Protein 4QUS (pdb70)

B-factor: mean 22.64, std 13.91, range [8.94, 131.34]

Structure (mmCIF, N/CA/C/O backbone):
data_4QUS
#
_entry.id   4QUS
#
_cell.length_a   90.817
_cell.length_b   90.817
_cell.length_c   84.167
_cell.angle_alpha   90.00
_cell.angle_beta   90.00
_cell.angle_gamma   90.00
#
_symmetry.space_group_name_H-M   'I 4'
#
loop_
_entity.id
_entity.type
_entity.pdbx_description
1 polymer 'Acetyltransferase YpeA'
2 non-polymer 'PHOSPHATE ION'
3 non-polymer 1,2-ETHANEDIOL
4 water water
#
loop_
_atom_site.group_PDB
_atom_site.id
_atom_site.type_symbol
_atom_site.label_atom_id
_atom_site.label_alt_id
_atom_site.label_comp_id
_atom_site.label_asym_id
_atom_site.label_entity_id
_atom_site.label_seq_id
_atom_site.pdbx_PDB_ins_code
_atom_site.Cartn_x
_atom_site.Cartn_y
_atom_site.Cartn_z
_atom_site.occupancy
_atom_site.B_iso_or_equiv
_atom_site.auth_seq_id
_atom_site.auth_comp_id
_atom_site.auth_asym_id
_atom_site.auth_atom_id
_atom_site.pdbx_PDB_model_num
ATOM 1 N N . MET A 1 1 ? 105.811 76.617 -52.552 1.00 26.47 1 MET A N 1
ATOM 2 C CA . MET A 1 1 ? 105.132 75.983 -51.405 1.00 23.20 1 MET A CA 1
ATOM 3 C C . MET A 1 1 ? 105.298 76.921 -50.210 1.00 22.25 1 MET A C 1
ATOM 4 O O . MET A 1 1 ? 106.421 77.252 -49.857 1.00 26.84 1 MET A O 1
ATOM 9 N N . GLU A 1 2 ? 104.166 77.351 -49.608 1.00 21.53 2 GLU A N 1
ATOM 10 C CA . GLU A 1 2 ? 104.118 78.308 -48.489 1.00 22.59 2 GLU A CA 1
ATOM 11 C C . GLU A 1 2 ? 103.290 77.751 -47.346 1.00 19.20 2 GLU A C 1
ATOM 12 O O . GLU A 1 2 ? 102.222 77.168 -47.574 1.00 20.75 2 GLU A O 1
ATOM 18 N N . ILE A 1 3 ? 103.794 77.942 -46.132 1.00 16.48 3 ILE A N 1
ATOM 19 C CA . ILE A 1 3 ? 103.094 77.589 -44.911 1.00 15.36 3 ILE A CA 1
ATOM 20 C C . ILE A 1 3 ? 102.401 78.854 -44.372 1.00 15.37 3 ILE A C 1
ATOM 21 O O . ILE A 1 3 ? 103.049 79.896 -44.236 1.00 18.79 3 ILE A O 1
ATOM 26 N N . ARG A 1 4 ? 101.119 78.749 -44.023 1.00 14.58 4 ARG A N 1
ATOM 27 C CA . ARG A 1 4 ? 100.371 79.879 -43.487 1.00 14.58 4 ARG A CA 1
ATOM 28 C C . ARG A 1 4 ? 99.339 79.345 -42.485 1.00 13.60 4 ARG A C 1
ATOM 29 O O . ARG A 1 4 ? 99.115 78.145 -42.357 1.00 14.20 4 ARG A O 1
ATOM 37 N N . VAL A 1 5 ? 98.691 80.253 -41.772 1.00 13.27 5 VAL A N 1
ATOM 38 C CA . VAL A 1 5 ? 97.629 79.881 -40.844 1.00 13.33 5 VAL A CA 1
ATOM 39 C C . VAL A 1 5 ? 96.339 79.544 -41.599 1.00 14.20 5 VAL A C 1
ATOM 40 O O . VAL A 1 5 ? 95.996 80.195 -42.599 1.00 14.16 5 VAL A O 1
ATOM 44 N N . PHE A 1 6 ? 95.631 78.536 -41.095 1.00 12.31 6 PHE A N 1
ATOM 45 C CA . PHE A 1 6 ? 94.297 78.183 -41.554 1.00 12.25 6 PHE A CA 1
ATOM 46 C C . PHE A 1 6 ? 93.374 79.405 -41.518 1.00 13.51 6 PHE A C 1
ATOM 47 O O . PHE A 1 6 ? 93.388 80.159 -40.550 1.00 14.56 6 PHE A O 1
ATOM 55 N N . ARG A 1 7 ? 92.533 79.503 -42.541 1.00 14.19 7 ARG A N 1
ATOM 56 C CA . ARG A 1 7 ? 91.472 80.522 -42.590 1.00 16.33 7 ARG A CA 1
ATOM 57 C C . ARG A 1 7 ? 90.135 79.813 -42.719 1.00 16.22 7 ARG A C 1
ATOM 58 O O . ARG A 1 7 ? 90.059 78.714 -43.281 1.00 15.83 7 ARG A O 1
ATOM 66 N N A GLN A 1 8 ? 89.072 80.473 -42.285 0.50 18.22 8 GLN A N 1
ATOM 67 N N B GLN A 1 8 ? 89.073 80.479 -42.267 0.50 18.88 8 GLN A N 1
ATOM 68 C CA A GLN A 1 8 ? 87.753 79.867 -42.340 0.50 19.93 8 GLN A CA 1
ATOM 69 C CA B GLN A 1 8 ? 87.747 79.869 -42.277 0.50 21.00 8 GLN A CA 1
ATOM 70 C C A GLN A 1 8 ? 87.374 79.377 -43.707 0.50 18.52 8 GLN A C 1
ATOM 71 C C B GLN A 1 8 ? 87.336 79.415 -43.681 0.50 19.17 8 GLN A C 1
ATOM 72 O O A GLN A 1 8 ? 86.692 78.358 -43.856 0.50 18.92 8 GLN A O 1
ATOM 73 O O B GLN A 1 8 ? 86.612 78.426 -43.823 0.50 20.12 8 GLN A O 1
ATOM 84 N N . GLU A 1 9 ? 87.800 80.116 -44.717 1.00 19.79 9 GLU A N 1
ATOM 85 C CA . GLU A 1 9 ? 87.492 79.767 -46.093 1.00 22.58 9 GLU A CA 1
ATOM 86 C C . GLU A 1 9 ? 88.088 78.411 -46.543 1.00 19.37 9 GLU A C 1
ATOM 87 O O . GLU A 1 9 ? 87.681 77.867 -47.573 1.00 24.41 9 GLU A O 1
ATOM 93 N N . ASP A 1 10 ? 89.091 77.921 -45.810 1.00 17.50 10 ASP A N 1
ATOM 94 C CA . ASP A 1 10 ? 89.739 76.647 -46.115 1.00 16.55 10 ASP A CA 1
ATOM 95 C C . ASP A 1 10 ? 88.968 75.441 -45.577 1.00 16.24 10 ASP A C 1
ATOM 96 O O . ASP A 1 10 ? 89.371 74.327 -45.857 1.00 17.34 10 ASP A O 1
ATOM 101 N N . PHE A 1 11 ? 87.887 75.656 -44.819 1.00 16.45 11 PHE A N 1
ATOM 102 C CA . PHE A 1 11 ? 87.163 74.591 -44.106 1.00 15.08 11 PHE A CA 1
ATOM 103 C C . PHE A 1 11 ? 86.898 73.320 -44.910 1.00 14.22 11 PHE A C 1
ATOM 104 O O . PHE A 1 11 ? 87.392 72.236 -44.554 1.00 15.93 11 PHE A O 1
ATOM 112 N N . GLU A 1 12 ? 86.155 73.450 -45.999 1.00 16.56 12 GLU A N 1
ATOM 113 C CA . GLU A 1 12 ? 85.778 72.257 -46.750 1.00 17.58 12 GLU A CA 1
ATOM 114 C C . GLU A 1 12 ? 86.986 71.599 -47.451 1.00 17.49 12 GLU A C 1
ATOM 115 O O . GLU A 1 12 ? 87.100 70.368 -47.515 1.00 18.44 12 GLU A O 1
ATOM 121 N N . GLU A 1 13 ? 87.873 72.428 -47.976 1.00 18.18 13 GLU A N 1
ATOM 122 C CA . GLU A 1 13 ? 89.081 71.917 -48.648 1.00 17.94 13 GLU A CA 1
ATOM 123 C C . GLU A 1 13 ? 89.967 71.103 -47.683 1.00 16.67 13 GLU A C 1
ATOM 124 O O . GLU A 1 13 ? 90.521 70.052 -48.037 1.00 17.99 13 GLU A O 1
ATOM 130 N N . VAL A 1 14 ? 90.083 71.580 -46.455 1.00 15.32 14 VAL A N 1
ATOM 131 C CA . VAL A 1 14 ? 90.846 70.863 -45.456 1.00 14.33 14 VAL A CA 1
ATOM 132 C C . VAL A 1 14 ? 90.193 69.521 -45.127 1.00 14.41 14 VAL A C 1
ATOM 133 O O . VAL A 1 14 ? 90.875 68.500 -45.008 1.00 14.40 14 VAL A O 1
ATOM 137 N N . ILE A 1 15 ? 88.873 69.517 -44.923 1.00 14.75 15 ILE A N 1
ATOM 138 C CA . ILE A 1 15 ? 88.202 68.264 -44.610 1.00 15.34 15 ILE A CA 1
ATOM 139 C C . ILE A 1 15 ? 88.389 67.252 -45.751 1.00 15.55 15 ILE A C 1
ATOM 140 O O . ILE A 1 15 ? 88.657 66.059 -45.515 1.00 16.81 15 ILE A O 1
ATOM 145 N N . THR A 1 16 ? 88.261 67.711 -46.982 1.00 16.81 16 THR A N 1
ATOM 146 C CA . THR A 1 16 ? 88.487 66.834 -48.143 1.00 18.44 16 THR A CA 1
ATOM 147 C C . THR A 1 16 ? 89.921 66.272 -48.152 1.00 17.39 16 THR A C 1
ATOM 148 O O . THR A 1 16 ? 90.151 65.113 -48.435 1.00 18.77 16 THR A O 1
ATOM 152 N N . LEU A 1 17 ? 90.892 67.121 -47.843 1.00 16.61 17 LEU A N 1
ATOM 153 C CA . LEU A 1 17 ? 92.278 66.682 -47.767 1.00 15.88 17 LEU A CA 1
ATOM 154 C C . LEU A 1 17 ? 92.440 65.624 -46.675 1.00 15.60 17 LEU A C 1
ATOM 155 O O . LEU A 1 17 ? 93.097 64.587 -46.888 1.00 16.83 17 LEU A O 1
ATOM 160 N N . TRP A 1 18 ? 91.843 65.859 -45.504 1.00 15.18 18 TRP A N 1
ATOM 161 C CA . TRP A 1 18 ? 91.919 64.878 -44.448 1.00 15.48 18 TRP A CA 1
ATOM 162 C C . TRP A 1 18 ? 91.363 63.510 -44.863 1.00 15.67 18 TRP A C 1
ATOM 163 O O . TRP A 1 18 ? 91.928 62.464 -44.503 1.00 17.26 18 TRP A O 1
ATOM 174 N N A GLU A 1 19 ? 90.272 63.526 -45.625 0.50 17.08 19 GLU A N 1
ATOM 175 N N B GLU A 1 19 ? 90.250 63.512 -45.578 0.50 16.79 19 GLU A N 1
ATOM 176 C CA A GLU A 1 19 ? 89.673 62.303 -46.171 0.50 18.89 19 GLU A CA 1
ATOM 177 C CA B GLU A 1 19 ? 89.689 62.260 -46.049 0.50 17.71 19 GLU A CA 1
ATOM 178 C C A GLU A 1 19 ? 90.647 61.602 -47.122 0.50 20.12 19 GLU A C 1
ATOM 179 C C B GLU A 1 19 ? 90.716 61.581 -46.972 0.50 18.69 19 GLU A C 1
ATOM 180 O O A GLU A 1 19 ? 90.771 60.372 -47.131 0.50 23.35 19 GLU A O 1
ATOM 181 O O B GLU A 1 19 ? 91.059 60.406 -46.773 0.50 19.98 19 GLU A O 1
ATOM 192 N N A ARG A 1 20 ? 91.321 62.399 -47.940 0.50 19.65 20 ARG A N 1
ATOM 193 N N B ARG A 1 20 ? 91.240 62.322 -47.951 0.50 19.05 20 ARG A N 1
ATOM 194 C CA A ARG A 1 20 ? 92.268 61.875 -48.916 0.50 19.07 20 ARG A CA 1
ATOM 195 C CA B ARG A 1 20 ? 92.241 61.751 -48.868 0.50 19.92 20 ARG A CA 1
ATOM 196 C C A ARG A 1 20 ? 93.544 61.306 -48.253 0.50 18.74 20 ARG A C 1
ATOM 197 C C B ARG A 1 20 ? 93.433 61.140 -48.132 0.50 18.85 20 ARG A C 1
ATOM 198 O O A ARG A 1 20 ? 94.253 60.479 -48.850 0.50 21.51 20 ARG A O 1
ATOM 199 O O B ARG A 1 20 ? 93.954 60.091 -48.539 0.50 22.29 20 ARG A O 1
ATOM 214 N N . CYS A 1 21 ? 93.857 61.789 -47.050 1.00 18.30 21 CYS A N 1
ATOM 215 C CA . CYS A 1 21 ? 95.012 61.342 -46.264 1.00 18.11 21 CYS A CA 1
ATOM 216 C C . CYS A 1 21 ? 94.692 60.267 -45.222 1.00 18.67 21 CYS A C 1
ATOM 217 O O . CYS A 1 21 ? 95.550 59.860 -44.442 1.00 21.40 21 CYS A O 1
ATOM 220 N N A ASP A 1 22 ? 93.444 59.813 -45.210 0.50 18.74 22 ASP A N 1
ATOM 221 N N B ASP A 1 22 ? 93.434 59.832 -45.224 0.50 18.87 22 ASP A N 1
ATOM 222 C CA A ASP A 1 22 ? 92.989 58.777 -44.281 0.50 19.54 22 ASP A CA 1
ATOM 223 C CA B ASP A 1 22 ? 92.928 58.807 -44.309 0.50 20.33 22 ASP A CA 1
ATOM 224 C C A ASP A 1 22 ? 93.150 59.193 -42.829 0.50 18.45 22 ASP A C 1
ATOM 225 C C B ASP A 1 22 ? 93.107 59.187 -42.845 0.50 18.87 22 ASP A C 1
ATOM 226 O O A ASP A 1 22 ? 93.455 58.364 -41.974 0.50 22.39 22 ASP A O 1
ATOM 227 O O B ASP A 1 22 ? 93.367 58.331 -42.004 0.50 21.40 22 ASP A O 1
ATOM 236 N N . LEU A 1 23 ? 92.908 60.475 -42.540 1.00 17.90 23 LEU A N 1
ATOM 237 C CA . LEU A 1 23 ? 93.072 60.969 -41.169 1.00 18.85 23 LEU A CA 1
ATOM 238 C C . LEU A 1 23 ? 91.796 60.936 -40.353 1.00 18.49 23 LEU A C 1
ATOM 239 O O . LEU A 1 23 ? 91.842 60.969 -39.128 1.00 21.99 23 LEU A O 1
ATOM 244 N N . LEU A 1 24 ? 90.656 60.860 -41.030 1.00 17.36 24 LEU A N 1
ATOM 245 C CA . LEU A 1 24 ? 89.382 60.915 -40.326 1.00 17.29 24 LEU A CA 1
ATOM 246 C C . LEU A 1 24 ? 89.113 59.633 -39.574 1.00 18.99 24 LEU A C 1
ATOM 247 O O . LEU A 1 24 ? 89.444 58.530 -40.056 1.00 21.12 24 LEU A O 1
ATOM 252 N N . ARG A 1 25 ? 88.531 59.771 -38.390 1.00 18.39 25 ARG A N 1
ATOM 253 C CA . ARG A 1 25 ? 88.124 58.630 -37.593 1.00 19.40 25 ARG A CA 1
ATOM 254 C C . ARG A 1 25 ? 86.683 58.854 -37.185 1.00 18.28 25 ARG A C 1
ATOM 255 O O . ARG A 1 25 ? 86.287 59.994 -36.944 1.00 18.72 25 ARG A O 1
ATOM 263 N N . PRO A 1 26 ? 85.904 57.778 -37.012 1.00 20.53 26 PRO A N 1
ATOM 264 C CA . PRO A 1 26 ? 84.471 57.942 -36.740 1.00 21.62 26 PRO A CA 1
ATOM 265 C C . PRO A 1 26 ? 84.124 58.682 -35.471 1.00 19.13 26 PRO A C 1
ATOM 266 O O . PRO A 1 26 ? 83.042 59.274 -35.393 1.00 22.68 26 PRO A O 1
ATOM 270 N N . TRP A 1 27 ? 85.040 58.647 -34.504 1.00 18.60 27 TRP A N 1
ATOM 271 C CA . TRP A 1 27 ? 84.832 59.273 -33.199 1.00 18.26 27 TRP A CA 1
ATOM 272 C C . TRP A 1 27 ? 85.225 60.747 -33.133 1.00 16.28 27 TRP A C 1
ATOM 273 O O . TRP A 1 27 ? 84.979 61.396 -32.125 1.00 17.61 27 TRP A O 1
ATOM 284 N N . ASN A 1 28 ? 85.824 61.269 -34.194 1.00 14.13 28 ASN A N 1
ATOM 285 C CA . ASN A 1 28 ? 86.158 62.691 -34.268 1.00 13.59 28 ASN A CA 1
ATOM 286 C C . ASN A 1 28 ? 85.424 63.319 -35.454 1.00 13.54 28 ASN A C 1
ATOM 287 O O . ASN A 1 28 ? 85.742 63.017 -36.622 1.00 15.60 28 ASN A O 1
ATOM 292 N N . ASP A 1 29 ? 84.472 64.217 -35.190 1.00 13.17 29 ASP A N 1
ATOM 293 C CA . ASP A 1 29 ? 83.804 64.892 -36.276 1.00 13.48 29 ASP A CA 1
ATOM 294 C C . ASP A 1 29 ? 84.750 66.023 -36.737 1.00 12.53 29 ASP A C 1
ATOM 295 O O . ASP A 1 29 ? 85.031 66.930 -35.962 1.00 12.56 29 ASP A O 1
ATOM 300 N N . PRO A 1 30 ? 85.256 65.951 -37.978 1.00 12.80 30 PRO A N 1
ATOM 301 C CA . PRO A 1 30 ? 86.243 66.954 -38.389 1.00 12.96 30 PRO A CA 1
ATOM 302 C C . PRO A 1 30 ? 85.692 68.373 -38.429 1.00 12.57 30 PRO A C 1
ATOM 303 O O . PRO A 1 30 ? 86.436 69.322 -38.226 1.00 12.72 30 PRO A O 1
ATOM 307 N N . GLU A 1 31 ? 84.415 68.511 -38.767 1.00 12.50 31 GLU A N 1
ATOM 308 C CA . GLU A 1 31 ? 83.787 69.835 -38.710 1.00 12.68 31 GLU A CA 1
ATOM 309 C C . GLU A 1 31 ? 83.847 70.376 -37.299 1.00 11.87 31 GLU A C 1
ATOM 310 O O . GLU A 1 31 ? 84.196 71.538 -37.066 1.00 12.26 31 GLU A O 1
ATOM 316 N N A MET A 1 32 ? 83.521 69.526 -36.341 0.50 11.44 32 MET A N 1
ATOM 317 N N B MET A 1 32 ? 83.506 69.537 -36.322 0.50 11.31 32 MET A N 1
ATOM 318 C CA A MET A 1 32 ? 83.543 69.919 -34.966 0.50 11.03 32 MET A CA 1
ATOM 319 C CA B MET A 1 32 ? 83.582 69.922 -34.921 0.50 10.86 32 MET A CA 1
ATOM 320 C C A MET A 1 32 ? 84.979 70.224 -34.510 0.50 10.72 32 MET A C 1
ATOM 321 C C B MET A 1 32 ? 85.008 70.253 -34.522 0.50 10.60 32 MET A C 1
ATOM 322 O O A MET A 1 32 ? 85.208 71.179 -33.762 0.50 11.23 32 MET A O 1
ATOM 323 O O B MET A 1 32 ? 85.264 71.233 -33.816 0.50 11.60 32 MET A O 1
ATOM 332 N N . ASP A 1 33 ? 85.960 69.415 -34.937 1.00 10.96 33 ASP A N 1
ATOM 333 C CA . ASP A 1 33 ? 87.347 69.672 -34.564 1.00 10.52 33 ASP A CA 1
ATOM 334 C C . ASP A 1 33 ? 87.849 71.006 -35.111 1.00 10.70 33 ASP A C 1
ATOM 335 O O . ASP A 1 33 ? 88.569 71.731 -34.400 1.00 10.52 33 ASP A O 1
ATOM 340 N N . ILE A 1 34 ? 87.487 71.373 -36.330 1.00 10.41 34 ILE A N 1
ATOM 341 C CA . ILE A 1 34 ? 87.903 72.658 -36.858 1.00 10.41 34 ILE A CA 1
ATOM 342 C C . ILE A 1 34 ? 87.190 73.787 -36.086 1.00 10.17 34 ILE A C 1
ATOM 343 O O . ILE A 1 34 ? 87.813 74.798 -35.731 1.00 10.59 34 ILE A O 1
ATOM 348 N N . GLU A 1 35 ? 85.889 73.650 -35.809 1.00 9.81 35 GLU A N 1
ATOM 349 C CA . GLU A 1 35 ? 85.170 74.682 -35.048 1.00 9.47 35 GLU A CA 1
ATOM 350 C C . GLU A 1 35 ? 85.754 74.875 -33.672 1.00 10.22 35 GLU A C 1
ATOM 351 O O . GLU A 1 35 ? 85.896 76.006 -33.176 1.00 10.30 35 GLU A O 1
ATOM 357 N N . ARG A 1 36 ? 86.137 73.788 -33.008 1.00 9.95 36 ARG A N 1
ATOM 358 C CA . ARG A 1 36 ? 86.761 73.904 -31.690 1.00 9.91 36 ARG A CA 1
ATOM 359 C C . ARG A 1 36 ? 88.056 74.723 -31.787 1.00 9.67 36 ARG A C 1
ATOM 360 O O . ARG A 1 36 ? 88.338 75.587 -30.953 1.00 10.44 36 ARG A O 1
ATOM 368 N N . LYS A 1 37 ? 88.862 74.396 -32.789 1.00 10.14 37 LYS A N 1
ATOM 369 C CA . LYS A 1 37 ? 90.129 75.051 -32.970 1.00 10.88 37 LYS A CA 1
ATOM 370 C C . LYS A 1 37 ? 89.945 76.546 -33.258 1.00 10.70 37 LYS A C 1
ATOM 371 O O . LYS A 1 37 ? 90.639 77.381 -32.697 1.00 11.98 37 LYS A O 1
ATOM 377 N N . MET A 1 38 ? 89.011 76.862 -34.150 1.00 11.54 38 MET A N 1
ATOM 378 C CA . MET A 1 38 ? 88.697 78.249 -34.482 1.00 12.37 38 MET A CA 1
ATOM 379 C C . MET A 1 38 ? 88.288 79.044 -33.271 1.00 12.39 38 MET A C 1
ATOM 380 O O . MET A 1 38 ? 88.699 80.185 -33.069 1.00 14.52 38 MET A O 1
ATOM 385 N N . ASN A 1 39 ? 87.474 78.448 -32.415 1.00 11.54 39 ASN A N 1
ATOM 386 C CA . ASN A 1 39 ? 86.994 79.130 -31.246 1.00 11.12 39 ASN A CA 1
ATOM 387 C C . ASN A 1 39 ? 88.076 79.315 -30.200 1.00 10.43 39 ASN A C 1
ATOM 388 O O . ASN A 1 39 ? 88.037 80.258 -29.433 1.00 14.18 39 ASN A O 1
ATOM 393 N N . HIS A 1 40 ? 88.980 78.359 -30.096 1.00 10.20 40 HIS A N 1
ATOM 394 C CA . HIS A 1 40 ? 90.018 78.378 -29.075 1.00 10.54 40 HIS A CA 1
ATOM 395 C C . HIS A 1 40 ? 91.166 79.304 -29.430 1.00 10.47 40 HIS A C 1
ATOM 396 O O . HIS A 1 40 ? 91.557 80.150 -28.606 1.00 12.00 40 HIS A O 1
ATOM 403 N N . ASP A 1 41 ? 91.765 79.107 -30.601 1.00 10.63 41 ASP A N 1
ATOM 404 C CA . ASP A 1 41 ? 92.927 79.884 -31.070 1.00 10.74 41 ASP A CA 1
ATOM 405 C C . ASP A 1 41 ? 93.356 79.231 -32.374 1.00 10.39 41 ASP A C 1
ATOM 406 O O . ASP A 1 41 ? 93.900 78.115 -32.378 1.00 11.78 41 ASP A O 1
ATOM 411 N N . VAL A 1 42 ? 93.148 79.888 -33.510 1.00 11.15 42 VAL A N 1
ATOM 412 C CA . VAL A 1 42 ? 93.482 79.287 -34.793 1.00 11.29 42 VAL A CA 1
ATOM 413 C C . VAL A 1 42 ? 94.966 79.385 -35.148 1.00 11.07 42 VAL A C 1
ATOM 414 O O . VAL A 1 42 ? 95.403 78.778 -36.088 1.00 11.63 42 VAL A O 1
ATOM 418 N N . SER A 1 43 ? 95.747 80.129 -34.367 1.00 10.35 43 SER A N 1
ATOM 419 C CA . SER A 1 43 ? 97.071 80.572 -34.811 1.00 10.79 43 SER A CA 1
ATOM 420 C C . SER A 1 43 ? 98.142 79.519 -35.011 1.00 10.49 43 SER A C 1
ATOM 421 O O . SER A 1 43 ? 99.108 79.766 -35.725 1.00 11.62 43 SER A O 1
ATOM 424 N N . LEU A 1 44 ? 97.978 78.340 -34.394 1.00 10.15 44 LEU A N 1
ATOM 425 C CA . LEU A 1 44 ? 98.914 77.238 -34.553 1.00 9.99 44 LEU A CA 1
ATOM 426 C C . LEU A 1 44 ? 98.357 76.159 -35.505 1.00 9.73 44 LEU A C 1
ATOM 427 O O . LEU A 1 44 ? 99.005 75.114 -35.688 1.00 10.51 44 LEU A O 1
ATOM 432 N N . PHE A 1 45 ? 97.189 76.406 -36.125 1.00 10.18 45 PHE A N 1
ATOM 433 C CA . PHE A 1 45 ? 96.616 75.515 -37.121 1.00 9.99 45 PHE A CA 1
ATOM 434 C C . PHE A 1 45 ? 97.157 75.962 -38.470 1.00 10.20 45 PHE A C 1
ATOM 435 O O . PHE A 1 45 ? 96.745 77.010 -38.972 1.00 11.33 45 PHE A O 1
ATOM 443 N N . LEU A 1 46 ? 98.098 75.181 -39.009 1.00 10.68 46 LEU A N 1
ATOM 444 C CA . LEU A 1 46 ? 98.835 75.570 -40.197 1.00 10.86 46 LEU A CA 1
ATOM 445 C C . LEU A 1 46 ? 98.451 74.752 -41.416 1.00 11.33 46 LEU A C 1
ATOM 446 O O . LEU A 1 46 ? 98.127 73.559 -41.299 1.00 12.11 46 LEU A O 1
ATOM 451 N N . VAL A 1 47 ? 98.512 75.405 -42.576 1.00 11.32 47 VAL A N 1
ATOM 452 C CA . VAL A 1 47 ? 98.288 74.751 -43.843 1.00 13.22 47 VAL A CA 1
ATOM 453 C C . VAL A 1 47 ? 99.467 75.043 -44.773 1.00 12.57 47 VAL A C 1
ATOM 454 O O . VAL A 1 47 ? 100.144 76.072 -44.645 1.00 14.24 47 VAL A O 1
ATOM 458 N N . ALA A 1 48 ? 99.722 74.098 -45.671 1.00 13.02 48 ALA A N 1
ATOM 459 C CA . ALA A 1 48 ? 100.727 74.250 -46.731 1.00 13.67 48 ALA A CA 1
ATOM 460 C C . ALA A 1 48 ? 99.967 74.421 -48.038 1.00 14.09 48 ALA A C 1
ATOM 461 O O . ALA A 1 48 ? 99.106 73.605 -48.353 1.00 14.56 48 ALA A O 1
ATOM 463 N N . GLU A 1 49 ? 100.290 75.476 -48.781 1.00 15.27 49 GLU A N 1
ATOM 464 C CA . GLU A 1 49 ? 99.612 75.810 -50.028 1.00 17.03 49 GLU A CA 1
ATOM 465 C C . GLU A 1 49 ? 100.613 75.754 -51.188 1.00 19.59 49 GLU A C 1
ATOM 466 O O . GLU A 1 49 ? 101.720 76.281 -51.083 1.00 21.54 49 GLU A O 1
ATOM 472 N N . VAL A 1 50 ? 100.197 75.100 -52.264 1.00 19.29 50 VAL A N 1
ATOM 473 C CA . VAL A 1 50 ? 100.962 74.971 -53.496 1.00 21.52 50 VAL A CA 1
ATOM 474 C C . VAL A 1 50 ? 100.012 75.308 -54.628 1.00 22.87 50 VAL A C 1
ATOM 475 O O . VAL A 1 50 ? 98.947 74.692 -54.743 1.00 23.37 50 VAL A O 1
ATOM 479 N N . ASN A 1 51 ? 100.403 76.274 -55.460 1.00 26.85 51 ASN A N 1
ATOM 480 C CA . ASN A 1 51 ? 99.605 76.680 -56.619 1.00 27.00 51 ASN A CA 1
ATOM 481 C C . ASN A 1 51 ? 98.147 76.948 -56.263 1.00 28.36 51 ASN A C 1
ATOM 482 O O . ASN A 1 51 ? 97.230 76.543 -56.976 1.00 31.61 51 ASN A O 1
ATOM 487 N N . GLY A 1 52 ? 97.965 77.607 -55.118 1.00 27.51 52 GLY A N 1
ATOM 488 C CA . GLY A 1 52 ? 96.662 78.018 -54.636 1.00 28.11 52 GLY A CA 1
ATOM 489 C C . GLY A 1 52 ? 95.824 76.985 -53.919 1.00 25.79 52 GLY A C 1
ATOM 490 O O . GLY A 1 52 ? 94.731 77.298 -53.486 1.00 31.10 52 GLY A O 1
ATOM 491 N N . ASP A 1 53 ? 96.330 75.756 -53.800 1.00 22.24 53 ASP A N 1
ATOM 492 C CA . ASP A 1 53 ? 95.620 74.654 -53.175 1.00 20.21 53 ASP A CA 1
ATOM 493 C C . ASP A 1 53 ? 96.265 74.224 -51.868 1.00 17.61 53 ASP A C 1
ATOM 494 O O . ASP A 1 53 ? 97.469 74.176 -51.774 1.00 18.50 53 ASP A O 1
ATOM 499 N N . VAL A 1 54 ? 95.458 73.910 -50.863 1.00 17.73 54 VAL A N 1
ATOM 500 C CA . VAL A 1 54 ? 95.960 73.377 -49.608 1.00 15.79 54 VAL A CA 1
ATOM 501 C C . VAL A 1 54 ? 96.318 71.920 -49.839 1.00 16.03 54 VAL A C 1
ATOM 502 O O . VAL A 1 54 ? 95.478 71.107 -50.208 1.00 18.94 54 VAL A O 1
ATOM 506 N N . VAL A 1 55 ? 97.591 71.598 -49.634 1.00 15.52 55 VAL A N 1
ATOM 507 C CA . VAL A 1 55 ? 98.100 70.247 -49.840 1.00 15.65 55 VAL A CA 1
ATOM 508 C C . VAL A 1 55 ? 98.681 69.624 -48.580 1.00 14.04 55 VAL A C 1
ATOM 509 O O . VAL A 1 55 ? 99.139 68.484 -48.612 1.00 15.88 55 VAL A O 1
ATOM 513 N N . GLY A 1 56 ? 98.703 70.353 -47.465 1.00 13.27 56 GLY A N 1
ATOM 514 C CA . GLY A 1 56 ? 99.130 69.787 -46.208 1.00 13.11 56 GLY A CA 1
ATOM 515 C C . GLY A 1 56 ? 98.571 70.569 -45.038 1.00 11.66 56 GLY A C 1
ATOM 516 O O . GLY A 1 56 ? 98.189 71.736 -45.195 1.00 12.75 56 GLY A O 1
ATOM 517 N N . THR A 1 57 ? 98.513 69.935 -43.874 1.00 11.75 57 THR A N 1
ATOM 518 C CA . THR A 1 57 ? 98.058 70.590 -42.658 1.00 12.21 57 THR A CA 1
ATOM 519 C C . THR A 1 57 ? 98.777 70.064 -41.450 1.0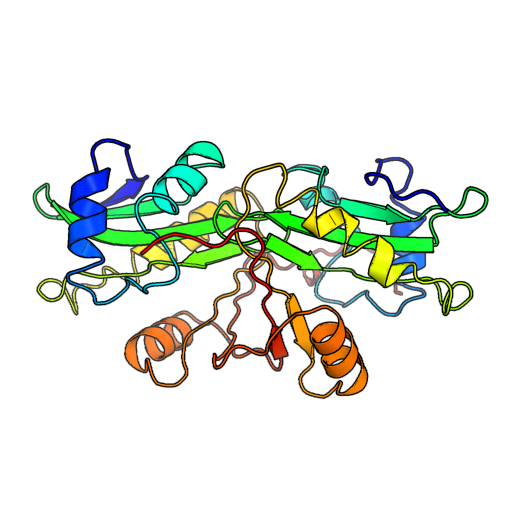0 11.01 57 THR A C 1
ATOM 520 O O . THR A 1 57 ? 99.240 68.900 -41.435 1.00 12.04 57 THR A O 1
ATOM 524 N N . VAL A 1 58 ? 98.855 70.898 -40.414 1.00 11.38 58 VAL A N 1
ATOM 525 C CA . VAL A 1 58 ? 99.106 70.402 -39.074 1.00 11.08 58 VAL A CA 1
ATOM 526 C C . VAL A 1 58 ? 98.278 71.234 -38.118 1.00 10.43 58 VAL A C 1
ATOM 527 O O . VAL A 1 58 ? 98.355 72.470 -38.145 1.00 11.54 58 VAL A O 1
ATOM 531 N N . MET A 1 59 ? 97.484 70.586 -37.282 1.00 9.97 59 MET A N 1
ATOM 532 C CA . MET A 1 59 ? 96.737 71.300 -36.241 1.00 10.06 59 MET A CA 1
ATOM 533 C C . MET A 1 59 ? 97.627 71.335 -35.010 1.00 9.83 59 MET A C 1
ATOM 534 O O . MET A 1 59 ? 97.602 70.447 -34.163 1.00 10.28 59 MET A O 1
ATOM 539 N N . GLY A 1 60 ? 98.460 72.370 -34.951 1.00 9.70 60 GLY A N 1
ATOM 540 C CA . GLY A 1 60 ? 99.322 72.582 -33.811 1.00 9.99 60 GLY A CA 1
ATOM 541 C C . GLY A 1 60 ? 98.603 73.270 -32.682 1.00 9.55 60 GLY A C 1
ATOM 542 O O . GLY A 1 60 ? 97.530 73.839 -32.886 1.00 10.99 60 GLY A O 1
ATOM 543 N N . GLY A 1 61 ? 99.185 73.250 -31.495 1.00 9.61 61 GLY A N 1
ATOM 544 C CA . GLY A 1 61 ? 98.505 73.777 -30.332 1.00 9.47 61 GLY A CA 1
ATOM 545 C C . GLY A 1 61 ? 99.439 73.912 -29.155 1.00 9.44 61 GLY A C 1
ATOM 546 O O . GLY A 1 61 ? 100.540 73.335 -29.146 1.00 10.11 61 GLY A O 1
ATOM 547 N N . TYR A 1 62 ? 98.963 74.638 -28.150 1.00 9.01 62 TYR A N 1
ATOM 548 C CA . TYR A 1 62 ? 99.713 74.873 -26.936 1.00 9.67 62 TYR A CA 1
ATOM 549 C C . TYR A 1 62 ? 98.712 75.010 -25.806 1.00 9.17 62 TYR A C 1
ATOM 550 O O . TYR A 1 62 ? 97.776 75.785 -25.913 1.00 10.40 62 TYR A O 1
ATOM 559 N N . ASP A 1 63 ? 98.957 74.310 -24.711 1.00 9.19 63 ASP A N 1
ATOM 560 C CA . ASP A 1 63 ? 98.051 74.312 -23.575 1.00 10.19 63 ASP A CA 1
ATOM 561 C C . ASP A 1 63 ? 98.531 75.103 -22.362 1.00 10.09 63 ASP A C 1
ATOM 562 O O . ASP A 1 63 ? 97.861 75.111 -21.332 1.00 11.05 63 ASP A O 1
ATOM 567 N N . GLY A 1 64 ? 99.661 75.801 -22.500 1.00 9.77 64 GLY A N 1
ATOM 568 C CA . GLY A 1 64 ? 100.267 76.538 -21.414 1.00 10.15 64 GLY A CA 1
ATOM 569 C C . GLY A 1 64 ? 101.401 75.799 -20.715 1.00 9.67 64 GLY A C 1
ATOM 570 O O . GLY A 1 64 ? 102.060 76.383 -19.847 1.00 10.12 64 GLY A O 1
ATOM 571 N N . HIS A 1 65 ? 101.631 74.543 -21.102 1.00 9.40 65 HIS A N 1
ATOM 572 C CA . HIS A 1 65 ? 102.749 73.735 -20.586 1.00 9.85 65 HIS A CA 1
ATOM 573 C C . HIS A 1 65 ? 103.394 72.937 -21.690 1.00 10.03 65 HIS A C 1
ATOM 574 O O . HIS A 1 65 ? 104.647 72.877 -21.717 1.00 10.21 65 HIS A O 1
ATOM 581 N N . ARG A 1 66 ? 102.610 72.323 -22.571 1.00 9.52 66 ARG A N 1
ATOM 582 C CA . ARG A 1 66 ? 103.150 71.528 -23.643 1.00 9.65 66 ARG A CA 1
ATOM 583 C C . ARG A 1 66 ? 102.476 71.870 -24.966 1.00 9.36 66 ARG A C 1
ATOM 584 O O . ARG A 1 66 ? 101.290 72.225 -24.996 1.00 10.94 66 ARG A O 1
ATOM 592 N N . GLY A 1 67 ? 103.247 71.743 -26.039 1.00 9.93 67 GLY A N 1
ATOM 593 C CA . GLY A 1 67 ? 102.748 71.865 -27.380 1.00 9.86 67 GLY A CA 1
ATOM 594 C C . GLY A 1 67 ? 102.208 70.532 -27.894 1.00 9.64 67 GLY A C 1
ATOM 595 O O . GLY A 1 67 ? 102.552 69.470 -27.348 1.00 10.37 67 GLY A O 1
ATOM 596 N N . SER A 1 68 ? 101.443 70.581 -28.954 1.00 9.20 68 SER A N 1
ATOM 597 C CA . SER A 1 68 ? 100.800 69.420 -29.544 1.00 9.66 68 SER A CA 1
ATOM 598 C C . SER A 1 68 ? 100.703 69.560 -31.043 1.00 9.91 68 SER A C 1
ATOM 599 O O . SER A 1 68 ? 100.846 70.671 -31.603 1.00 10.07 68 SER A O 1
ATOM 602 N N . ALA A 1 69 ? 100.421 68.439 -31.698 1.00 10.43 69 ALA A N 1
ATOM 603 C CA . ALA A 1 69 ? 100.247 68.415 -33.155 1.00 10.61 69 ALA A CA 1
ATOM 604 C C . ALA A 1 69 ? 99.328 67.267 -33.535 1.00 10.94 69 ALA A C 1
ATOM 605 O O . ALA A 1 69 ? 99.669 66.105 -33.290 1.00 12.13 69 ALA A O 1
ATOM 607 N N . TYR A 1 70 ? 98.177 67.601 -34.120 1.00 10.10 70 TYR A N 1
ATOM 608 C CA . TYR A 1 70 ? 97.207 66.621 -34.605 1.00 10.32 70 TYR A CA 1
ATOM 609 C C . TYR A 1 70 ? 96.950 66.875 -36.077 1.00 10.46 70 TYR A C 1
ATOM 610 O O . TYR A 1 70 ? 97.361 67.909 -36.624 1.00 10.98 70 TYR A O 1
ATOM 619 N N . TYR A 1 71 ? 96.247 65.955 -36.723 1.00 10.93 71 TYR A N 1
ATOM 620 C CA . TYR A 1 71 ? 95.844 66.167 -38.085 1.00 11.10 71 TYR A CA 1
ATOM 621 C C . TYR A 1 71 ? 96.996 66.550 -39.021 1.00 11.28 71 TYR A C 1
ATOM 622 O O . TYR A 1 71 ? 96.832 67.369 -39.923 1.00 13.09 71 TYR A O 1
ATOM 631 N N . LEU A 1 72 ? 98.140 65.891 -38.845 1.00 11.75 72 LEU A N 1
ATOM 632 C CA . LEU A 1 72 ? 99.248 66.086 -39.759 1.00 12.54 72 LEU A CA 1
ATOM 633 C C . LEU A 1 72 ? 98.954 65.280 -41.023 1.00 12.39 72 LEU A C 1
ATOM 634 O O . LEU A 1 72 ? 98.776 64.053 -40.966 1.00 14.96 72 LEU A O 1
ATOM 639 N N . GLY A 1 73 ? 98.891 65.939 -42.173 1.00 12.70 73 GLY A N 1
ATOM 640 C CA . GLY A 1 73 ? 98.653 65.240 -43.416 1.00 15.13 73 GLY A CA 1
ATOM 641 C C . GLY A 1 73 ? 99.284 65.972 -44.572 1.00 13.35 73 GLY A C 1
ATOM 642 O O . GLY A 1 73 ? 99.408 67.205 -44.555 1.00 13.98 73 GLY A O 1
ATOM 643 N N . VAL A 1 74 ? 99.663 65.198 -45.577 1.00 13.56 74 VAL A N 1
ATOM 644 C CA . VAL A 1 74 ? 100.186 65.716 -46.843 1.00 13.87 74 VAL A CA 1
ATOM 645 C C . VAL A 1 74 ? 99.437 64.971 -47.955 1.00 14.57 74 VAL A C 1
ATOM 646 O O . VAL A 1 74 ? 99.370 63.747 -47.940 1.00 14.98 74 VAL A O 1
ATOM 650 N N . HIS A 1 75 ? 98.869 65.703 -48.898 1.00 14.70 75 HIS A N 1
ATOM 651 C CA . HIS A 1 75 ? 98.123 65.105 -50.008 1.00 15.64 75 HIS A CA 1
ATOM 652 C C . HIS A 1 75 ? 98.966 63.988 -50.656 1.00 16.06 75 HIS A C 1
ATOM 653 O O . HIS A 1 75 ? 100.171 64.197 -50.880 1.00 15.80 75 HIS A O 1
ATOM 660 N N . PRO A 1 76 ? 98.342 62.848 -51.020 1.00 17.35 76 PRO A N 1
ATOM 661 C CA . PRO A 1 76 ? 99.129 61.745 -51.560 1.00 17.95 76 PRO A CA 1
ATOM 662 C C . PRO A 1 76 ? 99.936 62.015 -52.809 1.00 19.70 76 PRO A C 1
ATOM 663 O O . PRO A 1 76 ? 100.851 61.258 -53.083 1.00 24.28 76 PRO A O 1
ATOM 667 N N . GLU A 1 77 ? 99.580 63.035 -53.573 1.00 18.94 77 GLU A N 1
ATOM 668 C CA . GLU A 1 77 ? 100.318 63.394 -54.768 1.00 19.56 77 GLU A CA 1
ATOM 669 C C . GLU A 1 77 ? 101.409 64.426 -54.542 1.00 18.14 77 GLU A C 1
ATOM 670 O O . GLU A 1 77 ? 102.110 64.786 -55.484 1.00 20.05 77 GLU A O 1
ATOM 676 N N . PHE A 1 78 ? 101.592 64.834 -53.292 1.00 16.47 78 PHE A N 1
ATOM 677 C CA . PHE A 1 78 ? 102.594 65.813 -52.913 1.00 16.34 78 PHE A CA 1
ATOM 678 C C . PHE A 1 78 ? 103.534 65.292 -51.849 1.00 16.13 78 PHE A C 1
ATOM 679 O O . PHE A 1 78 ? 104.117 66.062 -51.123 1.00 15.88 78 PHE A O 1
ATOM 687 N N . ARG A 1 79 ? 103.718 63.977 -51.812 1.00 17.62 79 ARG A N 1
ATOM 688 C CA . ARG A 1 79 ? 104.604 63.350 -50.851 1.00 18.01 79 ARG A CA 1
ATOM 689 C C . ARG A 1 79 ? 106.053 63.476 -51.339 1.00 16.92 79 ARG A C 1
ATOM 690 O O . ARG A 1 79 ? 106.311 63.564 -52.534 1.00 18.21 79 ARG A O 1
ATOM 698 N N . GLY A 1 80 ? 107.003 63.450 -50.414 1.00 16.36 80 GLY A N 1
ATOM 699 C CA . GLY A 1 80 ? 108.402 63.527 -50.802 1.00 16.52 80 GLY A CA 1
ATOM 700 C C . GLY A 1 80 ? 108.836 64.871 -51.349 1.00 15.70 80 GLY A C 1
ATOM 701 O O . GLY A 1 80 ? 109.725 64.942 -52.219 1.00 15.86 80 GLY A O 1
ATOM 702 N N . ARG A 1 81 ? 108.223 65.930 -50.817 1.00 14.39 81 ARG A N 1
ATOM 703 C CA . ARG A 1 81 ? 108.555 67.284 -51.244 1.00 14.49 81 ARG A CA 1
ATOM 704 C C . ARG A 1 81 ? 108.927 68.141 -50.037 1.00 14.21 81 ARG A C 1
ATOM 705 O O . ARG A 1 81 ? 108.987 69.367 -50.155 1.00 15.68 81 ARG A O 1
ATOM 713 N N . GLY A 1 82 ? 109.145 67.540 -48.865 1.00 13.29 82 GLY A N 1
ATOM 714 C CA . GLY A 1 82 ? 109.491 68.276 -47.675 1.00 13.24 82 GLY A CA 1
ATOM 715 C C . GLY A 1 82 ? 108.370 69.008 -46.977 1.00 12.60 82 GLY A C 1
ATOM 716 O O . GLY A 1 82 ? 108.616 69.794 -46.067 1.00 12.85 82 GLY A O 1
ATOM 717 N N . ILE A 1 83 ? 107.111 68.763 -47.369 1.00 12.10 83 ILE A N 1
ATOM 718 C CA . ILE A 1 83 ? 105.986 69.541 -46.813 1.00 12.42 83 ILE A CA 1
ATOM 719 C C . ILE A 1 83 ? 105.707 69.246 -45.356 1.00 12.59 83 ILE A C 1
ATOM 720 O O . ILE A 1 83 ? 105.493 70.164 -44.556 1.00 12.32 83 ILE A O 1
ATOM 725 N N . ALA A 1 84 ? 105.661 67.974 -44.983 1.00 12.11 84 ALA A N 1
ATOM 726 C CA . ALA A 1 84 ? 105.407 67.650 -43.574 1.00 12.42 84 ALA A CA 1
ATOM 727 C C . ALA A 1 84 ? 106.499 68.258 -42.677 1.00 11.78 84 ALA A C 1
ATOM 728 O O . ALA A 1 84 ? 106.230 68.810 -41.602 1.00 12.32 84 ALA A O 1
ATOM 730 N N A ASN A 1 85 ? 107.744 68.142 -43.115 0.50 11.69 85 ASN A N 1
ATOM 731 N N B ASN A 1 85 ? 107.741 68.133 -43.140 0.50 12.00 85 ASN A N 1
ATOM 732 C CA A ASN A 1 85 ? 108.827 68.729 -42.346 0.50 11.84 85 ASN A CA 1
ATOM 733 C CA B ASN A 1 85 ? 108.867 68.711 -42.422 0.50 12.90 85 ASN A CA 1
ATOM 734 C C A ASN A 1 85 ? 108.721 70.250 -42.266 0.50 11.20 85 ASN A C 1
ATOM 735 C C B ASN A 1 85 ? 108.699 70.225 -42.271 0.50 11.60 85 ASN A C 1
ATOM 736 O O A ASN A 1 85 ? 109.017 70.832 -41.222 0.50 12.27 85 ASN A O 1
ATOM 737 O O B ASN A 1 85 ? 108.912 70.771 -41.185 0.50 13.03 85 ASN A O 1
ATOM 746 N N . ALA A 1 86 ? 108.341 70.884 -43.368 1.00 11.65 86 ALA A N 1
ATOM 747 C CA . ALA A 1 86 ? 108.165 72.336 -43.363 1.00 12.54 86 ALA A CA 1
ATOM 748 C C . ALA A 1 86 ? 107.064 72.740 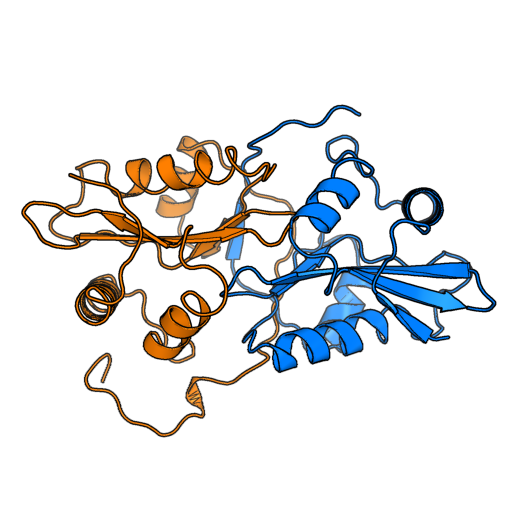-42.368 1.00 11.34 86 ALA A C 1
ATOM 749 O O . ALA A 1 86 ? 107.185 73.745 -41.659 1.00 11.81 86 ALA A O 1
ATOM 751 N N . LEU A 1 87 ? 105.985 71.970 -42.343 1.00 11.03 87 LEU A N 1
ATOM 752 C CA . LEU A 1 87 ? 104.890 72.236 -41.395 1.00 11.22 87 LEU A CA 1
ATOM 753 C C . LEU A 1 87 ? 105.361 72.124 -39.950 1.00 10.62 87 LEU A C 1
ATOM 754 O O . LEU A 1 87 ? 105.108 73.034 -39.135 1.00 11.20 87 LEU A O 1
ATOM 759 N N . LEU A 1 88 ? 106.041 71.030 -39.626 1.00 10.89 88 LEU A N 1
ATOM 760 C CA . LEU A 1 88 ? 106.492 70.856 -38.248 1.00 10.93 88 LEU A CA 1
ATOM 761 C C . LEU A 1 88 ? 107.570 71.852 -37.888 1.00 11.06 88 LEU A C 1
ATOM 762 O O . LEU A 1 88 ? 107.607 72.340 -36.757 1.00 11.44 88 LEU A O 1
ATOM 767 N N . ASN A 1 89 ? 108.477 72.149 -38.816 1.00 11.34 89 ASN A N 1
ATOM 768 C CA . ASN A 1 89 ? 109.531 73.120 -38.522 1.00 11.64 89 ASN A CA 1
ATOM 769 C C . ASN A 1 89 ? 108.902 74.482 -38.199 1.00 11.42 89 ASN A C 1
ATOM 770 O O . ASN A 1 89 ? 109.337 75.169 -37.267 1.00 11.75 89 ASN A O 1
ATOM 775 N N . ARG A 1 90 ? 107.897 74.889 -38.967 1.00 10.59 90 ARG A N 1
ATOM 776 C CA . ARG A 1 90 ? 107.263 76.181 -38.710 1.00 10.41 90 ARG A CA 1
ATOM 777 C C . ARG A 1 90 ? 106.483 76.168 -37.403 1.00 10.34 90 ARG A C 1
ATOM 778 O O . ARG A 1 90 ? 106.479 77.149 -36.664 1.00 11.08 90 ARG A O 1
ATOM 786 N N . LEU A 1 91 ? 105.763 75.076 -37.139 1.00 10.53 91 LEU A N 1
ATOM 787 C CA . LEU A 1 91 ? 105.053 74.941 -35.870 1.00 10.45 91 LEU A CA 1
ATOM 788 C C . LEU A 1 91 ? 106.002 75.085 -34.695 1.00 10.13 91 LEU A C 1
ATOM 789 O O . LEU A 1 91 ? 105.704 75.783 -33.727 1.00 10.26 91 LEU A O 1
ATOM 794 N N . GLU A 1 92 ? 107.130 74.378 -34.754 1.00 10.59 92 GLU A N 1
ATOM 795 C CA . GLU A 1 92 ? 108.087 74.473 -33.654 1.00 10.58 92 GLU A CA 1
ATOM 796 C C . GLU A 1 92 ? 108.553 75.907 -33.428 1.00 10.71 92 GLU A C 1
ATOM 797 O O . GLU A 1 92 ? 108.682 76.339 -32.296 1.00 11.04 92 GLU A O 1
ATOM 803 N N . LYS A 1 93 ? 108.793 76.633 -34.515 1.00 10.72 93 LYS A N 1
ATOM 804 C CA . LYS A 1 93 ? 109.184 78.040 -34.357 1.00 11.12 93 LYS A CA 1
ATOM 805 C C . LYS A 1 93 ? 108.074 78.886 -33.733 1.00 9.92 93 LYS A C 1
ATOM 806 O O . LYS A 1 93 ? 108.353 79.687 -32.834 1.00 11.29 93 LYS A O 1
ATOM 812 N N . LYS A 1 94 ? 106.842 78.702 -34.176 1.00 10.15 94 LYS A N 1
ATOM 813 C CA . LYS A 1 94 ? 105.739 79.458 -33.580 1.00 10.05 94 LYS A CA 1
ATOM 814 C C . LYS A 1 94 ? 105.591 79.106 -32.097 1.00 10.37 94 LYS A C 1
ATOM 815 O O . LYS A 1 94 ? 105.326 79.973 -31.267 1.00 10.75 94 LYS A O 1
ATOM 821 N N . LEU A 1 95 ? 105.828 77.841 -31.748 1.00 10.01 95 LEU A N 1
ATOM 822 C CA . LEU A 1 95 ? 105.738 77.420 -30.347 1.00 9.80 95 LEU A CA 1
ATOM 823 C C . LEU A 1 95 ? 106.824 78.104 -29.510 1.00 10.22 95 LEU A C 1
ATOM 824 O O . LEU A 1 95 ? 106.546 78.685 -28.451 1.00 10.44 95 LEU A O 1
ATOM 829 N N . ILE A 1 96 ? 108.073 78.038 -29.968 1.00 10.01 96 ILE A N 1
ATOM 830 C CA . ILE A 1 96 ? 109.170 78.683 -29.228 1.00 10.29 96 ILE A CA 1
ATOM 831 C C . ILE A 1 96 ? 108.917 80.174 -29.102 1.00 9.85 96 ILE A C 1
ATOM 832 O O . ILE A 1 96 ? 109.194 80.773 -28.069 1.00 10.58 96 ILE A O 1
ATOM 837 N N . ALA A 1 97 ? 108.398 80.769 -30.162 1.00 9.88 97 ALA A N 1
ATOM 838 C CA . ALA A 1 97 ? 108.170 82.218 -30.159 1.00 10.22 97 ALA A CA 1
ATOM 839 C C . ALA A 1 97 ? 107.248 82.668 -29.052 1.00 9.84 97 ALA A C 1
ATOM 840 O O . ALA A 1 97 ? 107.350 83.802 -28.585 1.00 12.55 97 ALA A O 1
ATOM 842 N N . ARG A 1 98 ? 106.290 81.816 -28.655 1.00 9.84 98 ARG A N 1
ATOM 843 C CA . ARG A 1 98 ? 105.376 82.145 -27.572 1.00 10.64 98 ARG A CA 1
ATOM 844 C C . ARG A 1 98 ? 105.769 81.512 -26.235 1.00 10.77 98 ARG A C 1
ATOM 845 O O . ARG A 1 98 ? 104.989 81.559 -25.299 1.00 12.14 98 ARG A O 1
ATOM 853 N N . GLY A 1 99 ? 106.954 80.909 -26.174 1.00 10.39 99 GLY A N 1
ATOM 854 C CA . GLY A 1 99 ? 107.479 80.376 -24.929 1.00 10.63 99 GLY A CA 1
ATOM 855 C C . GLY A 1 99 ? 107.108 78.931 -24.604 1.00 9.93 99 GLY A C 1
ATOM 856 O O . GLY A 1 99 ? 107.398 78.467 -23.507 1.00 10.87 99 GLY A O 1
ATOM 857 N N . CYS A 1 100 ? 106.535 78.201 -25.562 1.00 10.00 100 CYS A N 1
ATOM 858 C CA . CYS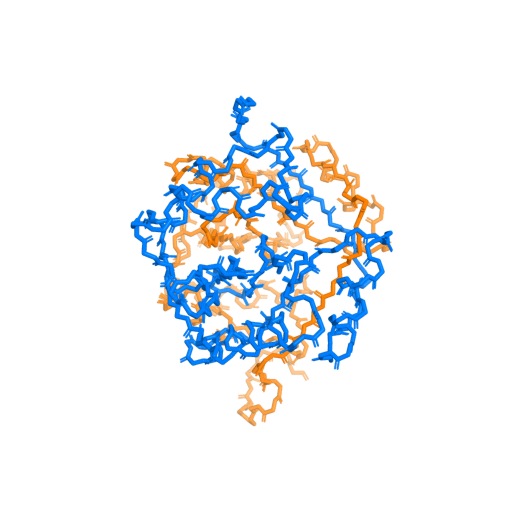 A 1 100 ? 106.260 76.779 -25.298 1.00 10.31 100 CYS A CA 1
ATOM 859 C C . CYS A 1 100 ? 107.554 76.000 -25.151 1.00 10.33 100 CYS A C 1
ATOM 860 O O . CYS A 1 100 ? 108.384 76.039 -26.062 1.00 11.44 100 CYS A O 1
ATOM 863 N N . PRO A 1 101 ? 107.711 75.241 -24.051 1.00 10.22 101 PRO A N 1
ATOM 864 C CA . PRO A 1 101 ? 109.025 74.659 -23.796 1.00 11.48 101 PRO A CA 1
ATOM 865 C C . PRO A 1 101 ? 109.261 73.258 -24.339 1.00 10.77 101 PRO A C 1
ATOM 866 O O . PRO A 1 101 ? 110.399 72.786 -24.298 1.00 11.86 101 PRO A O 1
ATOM 870 N N . LYS A 1 102 ? 108.211 72.584 -24.801 1.00 10.68 102 LYS A N 1
ATOM 871 C CA . LYS A 1 102 ? 108.329 71.187 -25.224 1.00 10.42 102 LYS A CA 1
ATOM 872 C C . LYS A 1 102 ? 107.079 70.838 -25.994 1.00 10.33 102 LYS A C 1
ATOM 873 O O . LYS A 1 102 ? 105.983 71.271 -25.603 1.00 11.84 102 LYS A O 1
ATOM 879 N N . ILE A 1 103 ? 107.239 70.048 -27.060 1.00 10.08 103 ILE A N 1
ATOM 880 C CA . ILE A 1 103 ? 106.130 69.530 -27.834 1.00 11.18 103 ILE A CA 1
ATOM 881 C C . ILE A 1 103 ? 106.078 68.008 -27.622 1.00 11.14 103 ILE A C 1
ATOM 882 O O . ILE A 1 103 ? 107.083 67.333 -27.512 1.00 12.60 103 ILE A O 1
ATOM 887 N N A GLN A 1 104 ? 104.842 67.499 -27.460 0.50 11.16 104 GLN A N 1
ATOM 888 N N B GLN A 1 104 ? 104.878 67.457 -27.613 0.50 12.60 104 GLN A N 1
ATOM 889 C CA A GLN A 1 104 ? 104.495 66.068 -27.291 0.50 10.23 104 GLN A CA 1
ATOM 890 C CA B GLN A 1 104 ? 104.751 66.022 -27.541 0.50 13.11 104 GLN A CA 1
ATOM 891 C C A GLN A 1 104 ? 103.624 65.638 -28.466 0.50 10.81 104 GLN A C 1
ATOM 892 C C B GLN A 1 104 ? 103.645 65.578 -28.451 0.50 12.22 104 GLN A C 1
ATOM 893 O O A GLN A 1 104 ? 102.754 66.411 -28.921 0.50 11.33 104 GLN A O 1
ATOM 894 O O B GLN A 1 104 ? 102.621 66.278 -28.599 0.50 12.29 104 GLN A O 1
ATOM 905 N N A ILE A 1 105 ? 103.802 64.395 -28.893 0.50 11.34 105 ILE A N 1
ATOM 906 N N B ILE A 1 105 ? 103.887 64.430 -29.066 0.50 11.83 105 ILE A N 1
ATOM 907 C CA A ILE A 1 105 ? 102.975 63.834 -29.961 0.50 13.33 105 ILE A CA 1
ATOM 908 C CA B ILE A 1 105 ? 102.949 63.827 -29.988 0.50 12.42 105 ILE A CA 1
ATOM 909 C C A ILE A 1 105 ? 102.801 62.342 -29.773 0.50 12.93 105 ILE A C 1
ATOM 910 C C B ILE A 1 105 ? 102.730 62.368 -29.613 0.50 12.02 105 ILE A C 1
ATOM 911 O O A ILE A 1 105 ? 103.741 61.661 -29.390 0.50 13.57 105 ILE A O 1
ATOM 912 O O B ILE A 1 105 ? 103.516 61.768 -28.873 0.50 12.54 105 ILE A O 1
ATOM 921 N N . ASN A 1 106 ? 101.600 61.852 -30.070 1.00 12.82 106 ASN A N 1
ATOM 922 C CA . ASN A 1 106 ? 101.304 60.430 -29.990 1.00 13.91 106 ASN A CA 1
ATOM 923 C C . ASN A 1 106 ? 101.131 59.943 -31.426 1.00 15.36 106 ASN A C 1
ATOM 924 O O . ASN A 1 106 ? 100.516 60.617 -32.257 1.00 16.93 106 ASN A O 1
ATOM 929 N N A VAL A 1 107 ? 101.691 58.779 -31.736 0.50 16.39 107 VAL A N 1
ATOM 930 N N B VAL A 1 107 ? 101.711 58.774 -31.708 0.50 16.10 107 VAL A N 1
ATOM 931 C CA A VAL A 1 107 ? 101.548 58.207 -33.065 0.50 18.41 107 VAL A CA 1
ATOM 932 C CA B VAL A 1 107 ? 101.710 58.168 -33.033 0.50 17.40 107 VAL A CA 1
ATOM 933 C C A VAL A 1 107 ? 101.337 56.708 -32.928 0.50 19.93 107 VAL A C 1
ATOM 934 C C B VAL A 1 107 ? 101.366 56.668 -32.910 0.50 19.57 107 VAL A C 1
ATOM 935 O O A VAL A 1 107 ? 101.975 56.070 -32.096 0.50 21.50 107 VAL A O 1
ATOM 936 O O B VAL A 1 107 ? 101.943 55.991 -32.067 0.50 20.66 107 VAL A O 1
ATOM 943 N N . PRO A 1 108 ? 100.445 56.131 -33.749 1.00 24.81 108 PRO A N 1
ATOM 944 C CA . PRO A 1 108 ? 100.272 54.663 -33.667 1.00 27.41 108 PRO A CA 1
ATOM 945 C C . PRO A 1 108 ? 101.586 53.971 -34.068 1.00 28.94 108 PRO A C 1
ATOM 946 O O . PRO A 1 108 ? 102.223 54.445 -34.982 1.00 26.94 108 PRO A O 1
ATOM 950 N N . GLU A 1 109 ? 101.951 52.844 -33.434 1.00 35.76 109 GLU A N 1
ATOM 951 C CA . GLU A 1 109 ? 103.240 52.191 -33.738 1.00 39.57 109 GLU A CA 1
ATOM 952 C C . GLU A 1 109 ? 103.341 51.735 -35.191 1.00 38.52 109 GLU A C 1
ATOM 953 O O . GLU A 1 109 ? 104.445 51.695 -35.771 1.00 51.67 109 GLU A O 1
ATOM 959 N N . ASP A 1 110 ? 102.190 51.433 -35.787 1.00 38.57 110 ASP A N 1
ATOM 960 C CA . ASP A 1 110 ? 102.148 50.974 -37.175 1.00 40.25 110 ASP A CA 1
ATOM 961 C C . ASP A 1 110 ? 102.304 52.084 -38.221 1.00 36.99 110 ASP A C 1
ATOM 962 O O . ASP A 1 110 ? 102.461 51.777 -39.397 1.00 37.62 110 ASP A O 1
ATOM 967 N N . ASN A 1 111 ? 102.225 53.356 -37.820 1.00 31.48 111 ASN A N 1
ATOM 968 C CA . ASN A 1 111 ? 102.436 54.445 -38.776 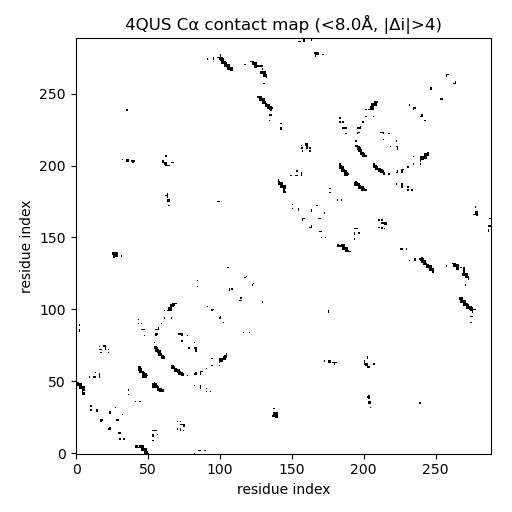1.00 26.33 111 ASN A CA 1
ATOM 969 C C . ASN A 1 111 ? 103.941 54.719 -38.903 1.00 26.49 111 ASN A C 1
ATOM 970 O O . ASN A 1 111 ? 104.493 55.668 -38.326 1.00 23.56 111 ASN A O 1
ATOM 975 N N . ASP A 1 112 ? 104.623 53.879 -39.662 1.00 27.15 112 ASP A N 1
ATOM 976 C CA . ASP A 1 112 ? 106.065 53.990 -39.739 1.00 27.55 112 ASP A CA 1
ATOM 977 C C . ASP A 1 112 ? 106.518 55.289 -40.406 1.00 26.05 112 ASP A C 1
ATOM 978 O O . ASP A 1 112 ? 107.560 55.811 -40.038 1.00 23.30 112 ASP A O 1
ATOM 983 N N . MET A 1 113 ? 105.715 55.859 -41.308 1.00 23.45 113 MET A N 1
ATOM 984 C CA . MET A 1 113 ? 106.108 57.124 -41.957 1.00 21.69 113 MET A CA 1
ATOM 985 C C . MET A 1 113 ? 106.095 58.278 -40.978 1.00 18.87 113 MET A C 1
ATOM 986 O O . MET A 1 113 ? 107.064 59.047 -40.899 1.00 19.75 113 MET A O 1
ATOM 991 N N . VAL A 1 114 ? 105.003 58.451 -40.244 1.00 19.74 114 VAL A N 1
ATOM 992 C CA . VAL A 1 114 ? 104.923 59.580 -39.304 1.00 18.05 114 VAL A CA 1
ATOM 993 C C . VAL A 1 114 ? 105.953 59.388 -38.190 1.00 17.62 114 VAL A C 1
ATOM 994 O O . VAL A 1 114 ? 106.645 60.316 -37.789 1.00 18.00 114 VAL A O 1
ATOM 998 N N . LEU A 1 115 ? 106.039 58.170 -37.667 1.00 18.72 115 LEU A N 1
ATOM 999 C CA . LEU A 1 115 ? 107.013 57.872 -36.635 1.00 18.89 115 LEU A CA 1
ATOM 1000 C C . LEU A 1 115 ? 108.428 58.224 -37.109 1.00 16.81 115 LEU A C 1
ATOM 1001 O O . LEU A 1 115 ? 109.200 58.883 -36.405 1.00 19.25 115 LEU A O 1
ATOM 1006 N N . GLY A 1 116 ? 108.761 57.797 -38.323 1.00 19.11 116 GLY A N 1
ATOM 1007 C CA . GLY A 1 116 ? 110.072 58.040 -38.889 1.00 18.12 116 GLY A CA 1
ATOM 1008 C C . GLY A 1 116 ? 110.371 59.524 -39.069 1.00 17.50 116 GLY A C 1
ATOM 1009 O O . GLY A 1 116 ? 111.489 59.977 -38.810 1.00 19.23 116 GLY A O 1
ATOM 1010 N N . MET A 1 117 ? 109.374 60.283 -39.514 1.00 16.85 117 MET A N 1
ATOM 1011 C CA . MET A 1 117 ? 109.539 61.728 -39.644 1.00 16.27 117 MET A CA 1
ATOM 1012 C C . MET A 1 117 ? 109.906 62.349 -38.297 1.00 15.16 117 MET A C 1
ATOM 1013 O O . MET A 1 117 ? 110.837 63.151 -38.199 1.00 16.11 117 MET A O 1
ATOM 1018 N N . TYR A 1 118 ? 109.145 62.009 -37.252 1.00 15.70 118 TYR A N 1
ATOM 1019 C CA . TYR A 1 118 ? 109.404 62.589 -35.940 1.00 15.33 118 TYR A CA 1
ATOM 1020 C C . TYR A 1 118 ? 110.776 62.191 -35.385 1.00 15.37 118 TYR A C 1
ATOM 1021 O O . TYR A 1 118 ? 111.500 63.001 -34.801 1.00 15.32 118 TYR A O 1
ATOM 1030 N N . GLU A 1 119 ? 111.154 60.930 -35.573 1.00 17.42 119 GLU A N 1
ATOM 1031 C CA . GLU A 1 119 ? 112.461 60.501 -35.120 1.00 18.77 119 GLU A CA 1
ATOM 1032 C C . GLU A 1 119 ? 113.558 61.327 -35.844 1.00 18.01 119 GLU A C 1
ATOM 1033 O O . GLU A 1 119 ? 114.513 61.795 -35.216 1.00 19.74 119 GLU A O 1
ATOM 1039 N N . ARG A 1 120 ? 113.403 61.542 -37.149 1.00 17.76 120 ARG A N 1
ATOM 1040 C CA . ARG A 1 120 ? 114.384 62.329 -37.904 1.00 18.25 120 ARG A CA 1
ATOM 1041 C C . ARG A 1 120 ? 114.436 63.812 -37.504 1.00 18.04 120 ARG A C 1
ATOM 1042 O O . ARG A 1 120 ? 115.460 64.470 -37.648 1.00 21.82 120 ARG A O 1
ATOM 1050 N N . LEU A 1 121 ? 113.336 64.311 -36.955 1.00 16.26 121 LEU A N 1
ATOM 1051 C CA . LEU A 1 121 ? 113.229 65.700 -36.452 1.00 15.94 121 LEU A CA 1
ATOM 1052 C C . LEU A 1 121 ? 113.780 65.844 -35.031 1.00 17.32 121 LEU A C 1
ATOM 1053 O O . LEU A 1 121 ? 113.686 66.929 -34.437 1.00 19.11 121 LEU A O 1
ATOM 1058 N N . GLY A 1 122 ? 114.269 64.756 -34.444 1.00 16.57 122 GLY A N 1
ATOM 1059 C CA . GLY A 1 122 ? 114.882 64.852 -33.131 1.00 17.77 122 GLY A CA 1
ATOM 1060 C C . GLY A 1 122 ? 113.941 64.575 -31.972 1.00 16.27 122 GLY A C 1
ATOM 1061 O O . GLY A 1 122 ? 114.271 64.867 -30.823 1.00 19.07 122 GLY A O 1
ATOM 1062 N N . TYR A 1 123 ? 112.768 64.014 -32.249 1.00 15.19 123 TYR A N 1
ATOM 1063 C CA . TYR A 1 123 ? 111.835 63.652 -31.187 1.00 14.50 123 TYR A CA 1
ATOM 1064 C C . TYR A 1 123 ? 112.289 62.332 -30.570 1.00 15.16 123 TYR A C 1
ATOM 1065 O O . TYR A 1 123 ? 112.801 61.459 -31.271 1.00 19.13 123 TYR A O 1
ATOM 1074 N N . GLU A 1 124 ? 112.105 62.188 -29.269 1.00 14.32 124 GLU A N 1
ATOM 1075 C CA . GLU A 1 124 ? 112.516 60.992 -28.540 1.00 15.72 124 GLU A CA 1
ATOM 1076 C C . GLU A 1 124 ? 111.330 60.304 -27.898 1.00 15.63 124 GLU A C 1
ATOM 1077 O O . GLU A 1 124 ? 110.365 60.929 -27.478 1.00 15.57 124 GLU A O 1
ATOM 1083 N N . HIS A 1 125 ? 111.426 58.989 -27.834 1.00 16.41 125 HIS A N 1
ATOM 1084 C CA . HIS A 1 125 ? 110.376 58.193 -27.260 1.00 16.71 125 HIS A CA 1
ATOM 1085 C C . HIS A 1 125 ? 110.297 58.425 -25.771 1.00 17.57 125 HIS A C 1
ATOM 1086 O O . HIS A 1 125 ? 111.327 58.508 -25.097 1.00 20.88 125 HIS A O 1
ATOM 1093 N N . ALA A 1 126 ? 109.073 58.588 -25.266 1.00 17.07 126 ALA A N 1
ATOM 1094 C CA . ALA A 1 126 ? 108.780 58.763 -23.854 1.00 17.89 126 ALA A CA 1
ATOM 1095 C C . ALA A 1 126 ? 108.285 57.416 -23.305 1.00 18.24 126 ALA A C 1
ATOM 1096 O O . ALA A 1 126 ? 107.441 56.747 -23.911 1.00 18.72 126 ALA A O 1
ATOM 1098 N N . ASP A 1 127 ? 108.784 57.055 -22.129 1.00 19.15 127 ASP A N 1
ATOM 1099 C CA . ASP A 1 127 ? 108.454 55.808 -21.459 1.00 20.87 127 ASP A CA 1
ATOM 1100 C C . ASP A 1 127 ? 107.185 55.960 -20.626 1.00 20.07 127 ASP A C 1
ATOM 1101 O O . ASP A 1 127 ? 107.182 55.826 -19.404 1.00 21.89 127 ASP A O 1
ATOM 1106 N N . VAL A 1 128 ? 106.096 56.241 -21.323 1.00 18.16 128 VAL A N 1
ATOM 1107 C CA . VAL A 1 128 ? 104.837 56.515 -20.687 1.00 17.28 128 VAL A CA 1
ATOM 1108 C C . VAL A 1 128 ? 103.727 55.822 -21.445 1.00 16.79 128 VAL A C 1
ATOM 1109 O O . VAL A 1 128 ? 103.890 55.435 -22.605 1.00 19.71 128 VAL A O 1
ATOM 1113 N N . LEU A 1 129 ? 102.585 55.708 -20.771 1.00 18.15 129 LEU A N 1
ATOM 1114 C CA . LEU A 1 129 ? 101.352 55.226 -21.364 1.00 18.57 129 LEU A CA 1
ATOM 1115 C C . LEU A 1 129 ? 100.415 56.439 -21.465 1.00 17.59 129 LEU A C 1
ATOM 1116 O O . LEU A 1 129 ? 100.248 57.200 -20.523 1.00 18.84 129 LEU A O 1
ATOM 1121 N N . SER A 1 130 ? 99.805 56.578 -22.621 1.00 18.23 130 SER A N 1
ATOM 1122 C CA . SER A 1 130 ? 98.884 57.647 -22.892 1.00 17.23 130 SER A CA 1
ATOM 1123 C C . SER A 1 130 ? 97.480 57.144 -22.576 1.00 16.55 130 SER A C 1
ATOM 1124 O O . SER A 1 130 ? 97.013 56.155 -23.164 1.00 19.42 130 SER A O 1
ATOM 1127 N N . LEU A 1 131 ? 96.840 57.772 -21.597 1.00 15.39 131 LEU A N 1
ATOM 1128 C CA . LEU A 1 131 ? 95.490 57.410 -21.174 1.00 15.73 131 LEU A CA 1
ATOM 1129 C C . LEU A 1 131 ? 94.515 58.500 -21.586 1.00 15.27 131 LEU A C 1
ATOM 1130 O O . LEU A 1 131 ? 94.780 59.672 -21.374 1.00 17.43 131 LEU A O 1
ATOM 1135 N N . GLY A 1 132 ? 93.372 58.116 -22.123 1.00 15.42 132 GLY A N 1
ATOM 1136 C CA . GLY A 1 132 ? 92.404 59.097 -22.554 1.00 14.01 132 GLY A CA 1
ATOM 1137 C C . GLY A 1 132 ? 91.025 58.838 -21.999 1.00 14.80 132 GLY A C 1
ATOM 1138 O O . GLY A 1 132 ? 90.645 57.691 -21.725 1.00 17.04 132 GLY A O 1
ATOM 1139 N N . LYS A 1 133 ? 90.237 59.900 -21.931 1.00 14.13 133 LYS A N 1
ATOM 1140 C CA . LYS A 1 133 ? 88.848 59.805 -21.493 1.00 14.20 133 LYS A CA 1
ATOM 1141 C C . LYS A 1 133 ? 88.013 60.774 -22.331 1.00 13.33 133 LYS A C 1
ATOM 1142 O O . LYS A 1 133 ? 88.273 61.994 -22.331 1.00 13.53 133 LYS A O 1
ATOM 1148 N N . ARG A 1 134 ? 87.023 60.243 -23.054 1.00 13.41 134 ARG A N 1
ATOM 1149 C CA . ARG A 1 134 ? 86.134 61.082 -23.847 1.00 13.56 134 ARG A CA 1
ATOM 1150 C C . ARG A 1 134 ? 85.178 61.807 -22.914 1.00 13.84 134 ARG A C 1
ATOM 1151 O O . ARG A 1 134 ? 84.589 61.235 -22.012 1.00 15.97 134 ARG A O 1
ATOM 1159 N N . LEU A 1 135 ? 85.036 63.102 -23.166 1.00 13.04 135 LEU A N 1
ATOM 1160 C CA . LEU A 1 135 ? 84.200 64.023 -22.392 1.00 12.71 135 LEU A CA 1
ATOM 1161 C C . LEU A 1 135 ? 82.952 64.453 -23.137 1.00 12.96 135 LEU A C 1
ATOM 1162 O O . LEU A 1 135 ? 81.911 64.633 -22.515 1.00 13.89 135 LEU A O 1
ATOM 1167 N N . ILE A 1 136 ? 83.064 64.639 -24.440 1.00 12.74 136 ILE A N 1
ATOM 1168 C CA . ILE A 1 136 ? 81.938 64.997 -25.301 1.00 12.92 136 ILE A CA 1
ATOM 1169 C C . ILE A 1 136 ? 82.041 64.099 -26.508 1.00 14.38 136 ILE A C 1
ATOM 1170 O O . ILE A 1 136 ? 82.992 64.204 -27.280 1.00 15.35 136 ILE A O 1
ATOM 1175 N N A GLU A 1 137 ? 81.057 63.214 -26.669 0.50 15.23 137 GLU A N 1
ATOM 1176 N N B GLU A 1 137 ? 81.087 63.198 -26.657 0.50 15.15 137 GLU A N 1
ATOM 1177 C CA A GLU A 1 137 ? 81.010 62.250 -27.776 0.50 16.40 137 GLU A CA 1
ATOM 1178 C CA B GLU A 1 137 ? 81.105 62.277 -27.770 0.50 16.25 137 GLU A CA 1
ATOM 1179 C C A GLU A 1 137 ? 80.509 62.872 -29.065 0.50 15.62 137 GLU A C 1
ATOM 1180 C C B GLU A 1 137 ? 80.607 62.995 -29.020 0.50 16.32 137 GLU A C 1
ATOM 1181 O O A GLU A 1 137 ? 79.388 63.365 -29.108 0.50 17.01 137 GLU A O 1
ATOM 1182 O O B GLU A 1 137 ? 79.675 63.802 -28.952 0.50 18.29 137 GLU A O 1
ATOM 1193 N N . ASP A 1 138 ? 81.282 62.754 -30.137 1.00 16.22 138 ASP A N 1
ATOM 1194 C CA . ASP A 1 138 ? 80.874 63.304 -31.418 1.00 17.18 138 ASP A CA 1
ATOM 1195 C C . ASP A 1 138 ? 79.956 62.350 -32.193 1.00 20.88 138 ASP A C 1
ATOM 1196 O O . ASP A 1 138 ? 79.921 61.160 -31.925 1.00 24.66 138 ASP A O 1
ATOM 1201 N N . GLU A 1 139 ? 79.233 62.893 -33.163 1.00 22.30 139 GLU A N 1
ATOM 1202 C CA . GLU A 1 139 ? 78.436 62.112 -34.111 1.00 27.74 139 GLU A CA 1
ATOM 1203 C C . GLU A 1 139 ? 79.349 61.705 -35.277 1.00 36.90 139 GLU A C 1
ATOM 1204 O O . GLU A 1 139 ? 80.391 62.317 -35.501 1.00 43.35 139 GLU A O 1
ATOM 1210 N N . GLU A 1 140 ? 78.977 60.692 -36.056 1.00 44.18 140 GLU A N 1
ATOM 1211 C CA . GLU A 1 140 ? 79.851 60.325 -37.178 1.00 50.66 140 GLU A CA 1
ATOM 1212 C C . GLU A 1 140 ? 79.547 61.150 -38.436 1.00 49.52 140 GLU A C 1
ATOM 1213 O O . GLU A 1 140 ? 78.399 61.508 -38.700 1.00 53.86 140 GLU A O 1
ATOM 1219 N N . MET B 1 1 ? 87.055 71.223 2.294 1.00 37.34 1 MET B N 1
ATOM 1220 C CA . MET B 1 1 ? 87.944 71.155 1.105 1.00 33.15 1 MET B CA 1
ATOM 1221 C C . MET B 1 1 ? 87.296 71.956 -0.018 1.00 30.64 1 MET B C 1
ATOM 1222 O O . MET B 1 1 ? 86.127 71.714 -0.382 1.00 32.55 1 MET B O 1
ATOM 1227 N N . GLU B 1 2 ? 88.012 72.977 -0.490 1.00 26.80 2 GLU B N 1
ATOM 1228 C CA . GLU B 1 2 ? 87.572 73.842 -1.585 1.00 24.96 2 GLU B CA 1
ATOM 1229 C C . GLU B 1 2 ? 88.502 73.653 -2.760 1.00 21.05 2 GLU B C 1
ATOM 1230 O O . GLU B 1 2 ? 89.714 73.726 -2.608 1.00 23.33 2 GLU B O 1
ATOM 1236 N N . ILE B 1 3 ? 87.920 73.411 -3.930 1.00 20.55 3 ILE B N 1
ATOM 1237 C CA . ILE B 1 3 ? 88.660 73.351 -5.188 1.00 20.13 3 ILE B CA 1
ATOM 1238 C C . ILE B 1 3 ? 88.457 74.715 -5.837 1.00 19.57 3 ILE B C 1
ATOM 1239 O O . ILE B 1 3 ? 87.314 75.184 -5.979 1.00 23.64 3 ILE B O 1
ATOM 1244 N N . ARG B 1 4 ? 89.547 75.350 -6.226 1.00 17.22 4 ARG B N 1
ATOM 1245 C CA . ARG B 1 4 ? 89.516 76.661 -6.819 1.00 16.68 4 ARG B CA 1
ATOM 1246 C C . ARG B 1 4 ? 90.684 76.835 -7.798 1.00 16.12 4 ARG B C 1
ATOM 1247 O O . ARG B 1 4 ? 91.552 75.982 -7.909 1.00 17.48 4 ARG B O 1
ATOM 1255 N N . VAL B 1 5 ? 90.696 77.950 -8.513 1.00 15.20 5 VAL B N 1
ATOM 1256 C CA . VAL B 1 5 ? 91.781 78.258 -9.437 1.00 14.77 5 VAL B CA 1
ATOM 1257 C C . VAL B 1 5 ? 93.007 78.762 -8.654 1.00 14.24 5 VAL B C 1
ATOM 1258 O O . VAL B 1 5 ? 92.882 79.500 -7.668 1.00 16.24 5 VAL B O 1
ATOM 1262 N N . PHE B 1 6 ? 94.183 78.361 -9.128 1.00 14.69 6 PHE B N 1
ATOM 1263 C CA . PHE B 1 6 ? 95.452 78.889 -8.642 1.00 14.17 6 PHE B CA 1
ATOM 1264 C C . PHE B 1 6 ? 95.461 80.407 -8.719 1.00 14.54 6 PHE B C 1
ATOM 1265 O O . PHE B 1 6 ? 95.016 80.985 -9.703 1.00 16.06 6 PHE B O 1
ATOM 1273 N N . ARG B 1 7 ? 96.020 81.032 -7.684 1.00 16.29 7 ARG B N 1
ATOM 1274 C CA . ARG B 1 7 ? 96.201 82.464 -7.629 1.00 18.29 7 ARG B CA 1
ATOM 1275 C C . ARG B 1 7 ? 97.679 82.773 -7.442 1.00 18.58 7 ARG B C 1
ATOM 1276 O O . ARG B 1 7 ? 98.412 81.975 -6.878 1.00 18.27 7 ARG B O 1
ATOM 1284 N N A GLN B 1 8 ? 98.071 83.964 -7.860 0.50 19.11 8 GLN B N 1
ATOM 1285 N N B GLN B 1 8 ? 98.123 83.949 -7.883 0.50 19.44 8 GLN B N 1
ATOM 1286 C CA A GLN B 1 8 ? 99.431 84.429 -7.722 0.50 21.29 8 GLN B CA 1
ATOM 1287 C CA B GLN B 1 8 ? 99.546 84.316 -7.770 0.50 21.43 8 GLN B CA 1
ATOM 1288 C C A GLN B 1 8 ? 100.002 84.179 -6.343 0.50 20.60 8 GLN B C 1
ATOM 1289 C C B GLN B 1 8 ? 100.065 84.279 -6.323 0.50 22.81 8 GLN B C 1
ATOM 1290 O O A GLN B 1 8 ? 101.142 83.740 -6.171 0.50 24.41 8 GLN B O 1
ATOM 1291 O O B GLN B 1 8 ? 101.253 84.041 -6.087 0.50 24.41 8 GLN B O 1
ATOM 1302 N N . GLU B 1 9 ? 99.176 84.477 -5.352 1.00 21.55 9 GLU B N 1
ATOM 1303 C CA . GLU B 1 9 ? 99.553 84.378 -3.961 1.00 22.73 9 GLU B CA 1
ATOM 1304 C C . GLU B 1 9 ? 99.941 82.966 -3.529 1.00 20.06 9 GLU B C 1
ATOM 1305 O O . GLU B 1 9 ? 100.535 82.800 -2.485 1.00 23.60 9 GLU B O 1
ATOM 1311 N N . ASP B 1 10 ? 99.577 81.953 -4.333 1.00 20.68 10 ASP B N 1
ATOM 1312 C CA . ASP B 1 10 ? 99.862 80.549 -4.033 1.00 17.50 10 ASP B CA 1
ATOM 1313 C C . ASP B 1 10 ? 101.242 80.025 -4.524 1.00 17.04 10 ASP B C 1
ATOM 1314 O O . ASP B 1 10 ? 101.575 78.865 -4.283 1.00 17.81 10 ASP B O 1
ATOM 1319 N N A PHE B 1 11 ? 101.932 80.904 -5.210 0.50 18.28 11 PHE B N 1
ATOM 1320 N N B PHE B 1 11 ? 102.080 80.816 -5.238 0.50 17.38 11 PHE B N 1
ATOM 1321 C CA A PHE B 1 11 ? 103.104 80.577 -5.920 0.50 17.51 11 PHE B CA 1
ATOM 1322 C CA B PHE B 1 11 ? 103.370 80.277 -5.849 0.50 17.16 11 PHE B CA 1
ATOM 1323 C C A PHE B 1 11 ? 104.094 79.746 -5.101 0.50 15.97 11 PHE B C 1
ATOM 1324 C C B PHE B 1 11 ? 104.254 79.481 -4.895 0.50 15.83 11 PHE B C 1
ATOM 1325 O O A PHE B 1 11 ? 104.431 78.627 -5.493 0.50 16.71 11 PHE B O 1
ATOM 1326 O O B PHE B 1 11 ? 104.586 78.320 -5.127 0.50 15.27 11 PHE B O 1
ATOM 1341 N N A GLU B 1 12 ? 104.574 80.277 -3.977 0.50 18.22 12 GLU B N 1
ATOM 1342 N N B GLU B 1 12 ? 104.753 80.157 -3.871 0.50 16.76 12 GLU B N 1
ATOM 1343 C CA A GLU B 1 12 ? 105.574 79.571 -3.172 0.50 19.02 12 GLU B CA 1
ATOM 1344 C CA B GLU B 1 12 ? 105.701 79.520 -2.985 0.50 18.53 12 GLU B CA 1
ATOM 1345 C C A GLU B 1 12 ? 105.026 78.289 -2.535 0.50 17.71 12 GLU B C 1
ATOM 1346 C C B GLU B 1 12 ? 105.102 78.290 -2.327 0.50 18.24 12 GLU B C 1
ATOM 1347 O O A GLU B 1 12 ? 105.666 77.240 -2.599 0.50 17.64 12 GLU B O 1
ATOM 1348 O O B GLU B 1 12 ? 105.776 77.269 -2.165 0.50 16.80 12 GLU B O 1
ATOM 1359 N N . GLU B 1 13 ? 103.835 78.377 -1.951 1.00 18.59 13 GLU B N 1
ATOM 1360 C CA . GLU B 1 13 ? 103.190 77.230 -1.305 1.00 18.51 13 GLU B CA 1
ATOM 1361 C C . GLU B 1 13 ? 103.039 76.034 -2.279 1.00 15.66 13 GLU B C 1
ATOM 1362 O O . GLU B 1 13 ? 103.227 74.877 -1.895 1.00 16.95 13 GLU B O 1
ATOM 1368 N N . VAL B 1 14 ? 102.690 76.316 -3.523 1.00 14.37 14 VAL B N 1
ATOM 1369 C CA . VAL B 1 14 ? 102.530 75.275 -4.509 1.00 14.69 14 VAL B CA 1
ATOM 1370 C C . VAL B 1 14 ? 103.876 74.638 -4.849 1.00 14.11 14 VAL B C 1
ATOM 1371 O O . VAL B 1 14 ? 103.973 73.427 -4.945 1.00 14.22 14 VAL B O 1
ATOM 1375 N N . ILE B 1 15 ? 104.918 75.444 -5.005 1.00 13.88 15 ILE B N 1
ATOM 1376 C CA . ILE B 1 15 ? 106.224 74.867 -5.311 1.00 13.91 15 ILE B CA 1
ATOM 1377 C C . ILE B 1 15 ? 106.707 73.988 -4.146 1.00 14.54 15 ILE B C 1
ATOM 1378 O O . ILE B 1 15 ? 107.231 72.882 -4.366 1.00 15.55 15 ILE B O 1
ATOM 1383 N N . THR B 1 16 ? 106.457 74.437 -2.916 1.00 14.81 16 THR B N 1
ATOM 1384 C CA . THR B 1 16 ? 106.802 73.636 -1.744 1.00 16.77 16 THR B CA 1
ATOM 1385 C C . THR B 1 16 ? 106.026 72.309 -1.724 1.00 16.80 16 THR B C 1
ATOM 1386 O O . THR B 1 16 ? 106.562 71.244 -1.407 1.00 17.69 16 THR B O 1
ATOM 1390 N N . LEU B 1 17 ? 104.748 72.370 -2.065 1.00 15.72 17 LEU B N 1
ATOM 1391 C CA . LEU B 1 17 ? 103.924 71.158 -2.148 1.00 16.03 17 LEU B CA 1
ATOM 1392 C C . LEU B 1 17 ? 104.469 70.217 -3.235 1.00 14.77 17 LEU B C 1
ATOM 1393 O O . LEU B 1 17 ? 104.608 69.006 -3.011 1.00 17.04 17 LEU B O 1
ATOM 1398 N N . TRP B 1 18 ? 104.814 70.756 -4.398 1.00 14.00 18 TRP B N 1
ATOM 1399 C CA . TRP B 1 18 ? 105.367 69.939 -5.452 1.00 13.88 18 TRP B CA 1
ATOM 1400 C C . TRP B 1 18 ? 106.652 69.254 -5.019 1.00 15.32 18 TRP B C 1
ATOM 1401 O O . TRP B 1 18 ? 106.883 68.083 -5.354 1.00 16.17 18 TRP B O 1
ATOM 1412 N N . GLU B 1 19 ? 107.522 69.985 -4.318 1.00 14.50 19 GLU B N 1
ATOM 1413 C CA . GLU B 1 19 ? 108.740 69.378 -3.829 1.00 15.86 19 GLU B CA 1
ATOM 1414 C C . GLU B 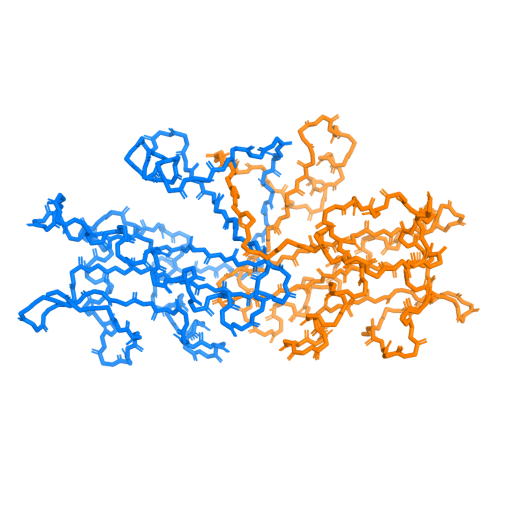1 19 ? 108.405 68.227 -2.854 1.00 16.92 19 GLU B C 1
ATOM 1415 O O . GLU B 1 19 ? 109.010 67.148 -2.936 1.00 18.18 19 GLU B O 1
ATOM 1421 N N A ARG B 1 20 ? 107.454 68.468 -1.948 0.50 17.26 20 ARG B N 1
ATOM 1422 N N B ARG B 1 20 ? 107.458 68.461 -1.941 0.50 17.37 20 ARG B N 1
ATOM 1423 C CA A ARG B 1 20 ? 107.031 67.467 -0.968 0.50 19.44 20 ARG B CA 1
ATOM 1424 C CA B ARG B 1 20 ? 107.064 67.451 -0.951 0.50 19.71 20 ARG B CA 1
ATOM 1425 C C A ARG B 1 20 ? 106.480 66.208 -1.640 0.50 18.92 20 ARG B C 1
ATOM 1426 C C B ARG B 1 20 ? 106.443 66.210 -1.612 0.50 19.46 20 ARG B C 1
ATOM 1427 O O A ARG B 1 20 ? 106.690 65.090 -1.160 0.50 22.78 20 ARG B O 1
ATOM 1428 O O B ARG B 1 20 ? 106.560 65.100 -1.083 0.50 22.70 20 ARG B O 1
ATOM 1443 N N . CYS B 1 21 ? 105.776 66.416 -2.752 1.00 17.19 21 CYS B N 1
ATOM 1444 C CA . CYS B 1 21 ? 105.139 65.352 -3.524 1.00 18.41 21 CYS B CA 1
ATOM 1445 C C . CYS B 1 21 ? 106.059 64.701 -4.545 1.00 17.50 21 CYS B C 1
ATOM 1446 O O . CYS B 1 21 ? 105.622 63.862 -5.325 1.00 19.79 21 CYS B O 1
ATOM 1449 N N . ASP B 1 22 ? 107.334 65.114 -4.567 1.00 17.74 22 ASP B N 1
ATOM 1450 C CA . ASP B 1 22 ? 108.321 64.574 -5.498 1.00 17.97 22 ASP B CA 1
ATOM 1451 C C . ASP B 1 22 ? 107.931 64.775 -6.977 1.00 17.61 22 ASP B C 1
ATOM 1452 O O . ASP B 1 22 ? 108.215 63.928 -7.826 1.00 19.82 22 ASP B O 1
ATOM 1457 N N . LEU B 1 23 ? 107.346 65.936 -7.283 1.00 15.75 23 LEU B N 1
ATOM 1458 C CA . LEU B 1 23 ? 106.920 66.246 -8.639 1.00 15.71 23 LEU B CA 1
ATOM 1459 C C . LEU B 1 23 ? 107.938 67.082 -9.398 1.00 15.67 23 LEU B C 1
ATOM 1460 O O . LEU B 1 23 ? 107.839 67.202 -10.608 1.00 18.79 23 LEU B O 1
ATOM 1465 N N . LEU B 1 24 ? 108.882 67.689 -8.698 1.00 14.69 24 LEU B N 1
ATOM 1466 C CA . LEU B 1 24 ? 109.860 68.523 -9.380 1.00 14.25 24 LEU B CA 1
ATOM 1467 C C . LEU B 1 24 ? 110.859 67.667 -10.104 1.00 13.87 24 LEU B C 1
ATOM 1468 O O . LEU B 1 24 ? 111.287 66.620 -9.613 1.00 17.01 24 LEU B O 1
ATOM 1473 N N . ARG B 1 25 ? 111.264 68.132 -11.276 1.00 14.33 25 ARG B N 1
ATOM 1474 C CA . ARG B 1 25 ? 112.285 67.481 -12.075 1.00 14.84 25 ARG B CA 1
ATOM 1475 C C . ARG B 1 25 ? 113.308 68.525 -12.477 1.00 15.56 25 ARG B C 1
ATOM 1476 O O . ARG B 1 25 ? 112.955 69.685 -12.697 1.00 16.57 25 ARG B O 1
ATOM 1484 N N . PRO B 1 26 ? 114.562 68.117 -12.683 1.00 15.10 26 PRO B N 1
ATOM 1485 C CA . PRO B 1 26 ? 115.586 69.087 -13.015 1.00 15.98 26 PRO B CA 1
ATOM 1486 C C . PRO B 1 26 ? 115.349 69.853 -14.300 1.00 15.69 26 PRO B C 1
ATOM 1487 O O . PRO B 1 26 ? 115.842 70.956 -14.431 1.00 16.30 26 PRO B O 1
ATOM 1491 N N . TRP B 1 27 ? 114.630 69.253 -15.245 1.00 14.04 27 TRP B N 1
ATOM 1492 C CA . TRP B 1 27 ? 114.421 69.837 -16.561 1.00 14.20 27 TRP B CA 1
ATOM 1493 C C . TRP B 1 27 ? 113.180 70.737 -16.672 1.00 13.34 27 TRP B C 1
ATOM 1494 O O . TRP B 1 27 ? 112.965 71.359 -17.712 1.00 13.86 27 TRP B O 1
ATOM 1505 N N . ASN B 1 28 ? 112.357 70.778 -15.623 1.00 12.41 28 ASN B N 1
ATOM 1506 C CA . ASN B 1 28 ? 111.208 71.681 -15.608 1.00 13.02 28 ASN B CA 1
ATOM 1507 C C . ASN B 1 28 ? 111.374 72.668 -14.466 1.00 13.11 28 ASN B C 1
ATOM 1508 O O . ASN B 1 28 ? 111.289 72.264 -13.292 1.00 15.87 28 ASN B O 1
ATOM 1513 N N . ASP B 1 29 ? 111.613 73.949 -14.758 1.00 11.82 29 ASP B N 1
ATOM 1514 C CA . ASP B 1 29 ? 111.723 74.874 -13.641 1.00 11.92 29 ASP B CA 1
ATOM 1515 C C . ASP B 1 29 ? 110.291 75.205 -13.194 1.00 11.76 29 ASP B C 1
ATOM 1516 O O . ASP B 1 29 ? 109.519 75.701 -14.018 1.00 11.81 29 ASP B O 1
ATOM 1521 N N . PRO B 1 30 ? 109.955 75.030 -11.909 1.00 12.29 30 PRO B N 1
ATOM 1522 C CA . PRO B 1 30 ? 108.541 75.246 -11.538 1.00 12.20 30 PRO B CA 1
ATOM 1523 C C . PRO B 1 30 ? 108.105 76.702 -11.593 1.00 11.71 30 PRO B C 1
ATOM 1524 O O . PRO B 1 30 ? 106.939 76.953 -11.880 1.00 12.20 30 PRO B O 1
ATOM 1528 N N . GLU B 1 31 ? 109.023 77.645 -11.333 1.00 12.11 31 GLU B N 1
ATOM 1529 C CA . GLU B 1 31 ? 108.640 79.040 -11.483 1.00 11.90 31 GLU B CA 1
ATOM 1530 C C . GLU B 1 31 ? 108.325 79.310 -12.964 1.00 11.86 31 GLU B C 1
ATOM 1531 O O . GLU B 1 31 ? 107.297 79.934 -13.277 1.00 12.05 31 GLU B O 1
ATOM 1537 N N . MET B 1 32 ? 109.196 78.873 -13.874 1.00 11.80 32 MET B N 1
ATOM 1538 C CA . MET B 1 32 ? 108.895 79.040 -15.285 1.00 11.15 32 MET B CA 1
ATOM 1539 C C . MET B 1 32 ? 107.570 78.380 -15.667 1.00 11.25 32 MET B C 1
ATOM 1540 O O . MET B 1 32 ? 106.788 78.956 -16.424 1.00 11.48 32 MET B O 1
ATOM 1545 N N . ASP B 1 33 ? 107.327 77.162 -15.180 1.00 10.80 33 ASP B N 1
ATOM 1546 C CA . ASP B 1 33 ? 106.100 76.457 -15.521 1.00 10.20 33 ASP B CA 1
ATOM 1547 C C . ASP B 1 33 ? 104.848 77.200 -15.046 1.00 10.93 33 ASP B C 1
ATOM 1548 O O . ASP B 1 33 ? 103.860 77.287 -15.771 1.00 10.99 33 ASP B O 1
ATOM 1553 N N . ILE B 1 34 ? 104.900 77.726 -13.828 1.00 11.16 34 ILE B N 1
ATOM 1554 C CA . ILE B 1 34 ? 103.744 78.480 -13.345 1.00 11.06 34 ILE B CA 1
ATOM 1555 C C . ILE B 1 34 ? 103.602 79.788 -14.132 1.00 10.68 34 ILE B C 1
ATOM 1556 O O . ILE B 1 34 ? 102.480 80.177 -14.521 1.00 11.49 34 ILE B O 1
ATOM 1561 N N . GLU B 1 35 ? 104.725 80.455 -14.427 1.00 10.46 35 GLU B N 1
ATOM 1562 C CA . GLU B 1 35 ? 104.646 81.683 -15.202 1.00 10.83 35 GLU B CA 1
ATOM 1563 C C . GLU B 1 35 ? 104.078 81.433 -16.595 1.00 9.94 35 GLU B C 1
ATOM 1564 O O . GLU B 1 35 ? 103.329 82.256 -17.124 1.00 10.80 35 GLU B O 1
ATOM 1570 N N . ARG B 1 36 ? 104.432 80.306 -17.213 1.00 10.27 36 ARG B N 1
ATOM 1571 C CA . ARG B 1 36 ? 103.860 79.981 -18.507 1.00 10.44 36 ARG B CA 1
ATOM 1572 C C . ARG B 1 36 ? 102.339 79.861 -18.425 1.00 10.56 36 ARG B C 1
ATOM 1573 O O . ARG B 1 36 ? 101.637 80.352 -19.302 1.00 10.89 36 ARG B O 1
ATOM 1581 N N . LYS B 1 37 ? 101.837 79.191 -17.389 1.00 10.97 37 LYS B N 1
ATOM 1582 C CA . LYS B 1 37 ? 100.379 79.066 -17.216 1.00 12.09 37 LYS B CA 1
ATOM 1583 C C . LYS B 1 37 ? 99.724 80.399 -16.974 1.00 11.98 37 LYS B C 1
ATOM 1584 O O . LYS B 1 37 ? 98.659 80.674 -17.531 1.00 13.22 37 LYS B O 1
ATOM 1590 N N A MET B 1 38 ? 100.335 81.226 -16.128 0.60 11.00 38 MET B N 1
ATOM 1591 N N B MET B 1 38 ? 100.352 81.239 -16.151 0.40 11.84 38 MET B N 1
ATOM 1592 C CA A MET B 1 38 ? 99.780 82.533 -15.878 0.60 11.71 38 MET B CA 1
ATOM 1593 C CA B MET B 1 38 ? 99.797 82.545 -15.848 0.40 13.08 38 MET B CA 1
ATOM 1594 C C A MET B 1 38 ? 99.646 83.327 -17.166 0.60 11.96 38 MET B C 1
ATOM 1595 C C B MET B 1 38 ? 99.741 83.453 -17.070 0.40 12.20 38 MET B C 1
ATOM 1596 O O A MET B 1 38 ? 98.595 83.969 -17.428 0.60 13.26 38 MET B O 1
ATOM 1597 O O B MET B 1 38 ? 98.850 84.315 -17.169 0.40 12.98 38 MET B O 1
ATOM 1606 N N . ASN B 1 39 ? 100.689 83.292 -17.991 1.00 11.46 39 ASN B N 1
ATOM 1607 C CA . ASN B 1 39 ? 100.690 84.057 -19.208 1.00 11.66 39 ASN B CA 1
ATOM 1608 C C . ASN B 1 39 ? 99.733 83.519 -20.269 1.00 11.28 39 ASN B C 1
ATOM 1609 O O . ASN B 1 39 ? 99.165 84.273 -21.039 1.00 15.33 39 ASN B O 1
ATOM 1614 N N . HIS B 1 40 ? 99.553 82.211 -20.296 1.00 10.70 40 HIS B N 1
ATOM 1615 C CA . HIS B 1 40 ? 98.747 81.574 -21.301 1.00 10.53 40 HIS B CA 1
ATOM 1616 C C . HIS B 1 40 ? 97.243 81.593 -20.953 1.00 10.87 40 HIS B C 1
ATOM 1617 O O . HIS B 1 40 ? 96.439 81.983 -21.779 1.00 12.06 40 HIS B O 1
ATOM 1624 N N . ASP B 1 41 ? 96.915 81.119 -19.751 1.00 10.58 41 ASP B N 1
ATOM 1625 C CA . ASP B 1 41 ? 95.528 80.988 -19.233 1.00 10.90 41 ASP B CA 1
ATOM 1626 C C . ASP B 1 41 ? 95.603 80.228 -17.927 1.00 10.70 41 ASP B C 1
ATOM 1627 O O . ASP B 1 41 ? 95.881 79.035 -17.920 1.00 12.03 41 ASP B O 1
ATOM 1632 N N . VAL B 1 42 ? 95.423 80.895 -16.804 1.00 11.01 42 VAL B N 1
ATOM 1633 C CA . VAL B 1 42 ? 95.523 80.211 -15.521 1.00 11.43 42 VAL B CA 1
ATOM 1634 C C . VAL B 1 42 ? 94.308 79.348 -15.153 1.00 11.10 42 VAL B C 1
ATOM 1635 O O . VAL B 1 42 ? 94.374 78.554 -14.229 1.00 12.26 42 VAL B O 1
ATOM 1639 N N . SER B 1 43 ? 93.220 79.468 -15.912 1.00 10.92 43 SER B N 1
ATOM 1640 C CA . SER B 1 43 ? 91.924 78.991 -15.450 1.00 11.67 43 SER B CA 1
ATOM 1641 C C . SER B 1 43 ? 91.789 77.505 -15.211 1.00 11.71 43 SER B C 1
ATOM 1642 O O . SER B 1 43 ? 90.954 77.104 -14.404 1.00 13.03 43 SER B O 1
ATOM 1645 N N . LEU B 1 44 ? 92.567 76.666 -15.904 1.00 10.80 44 LEU B N 1
ATOM 1646 C CA . LEU B 1 44 ? 92.487 75.216 -15.705 1.00 10.73 44 LEU B CA 1
ATOM 1647 C C . LEU B 1 44 ? 93.526 74.712 -14.715 1.00 11.22 44 LEU B C 1
ATOM 1648 O O . LEU B 1 44 ? 93.598 73.486 -14.498 1.00 11.99 44 LEU B O 1
ATOM 1653 N N . PHE B 1 45 ? 94.285 75.619 -14.105 1.00 10.80 45 PHE B N 1
ATOM 1654 C CA . PHE B 1 45 ? 95.261 75.268 -13.059 1.00 11.25 45 PHE B CA 1
ATOM 1655 C C . PHE B 1 45 ? 94.519 75.350 -11.730 1.00 11.73 45 PHE B C 1
ATOM 1656 O O . PHE B 1 45 ? 94.240 76.449 -11.238 1.00 12.84 45 PHE B O 1
ATOM 1664 N N . LEU B 1 46 ? 94.152 74.192 -11.180 1.00 12.76 46 LEU B N 1
ATOM 1665 C CA . LEU B 1 46 ? 93.308 74.105 -9.992 1.00 13.17 46 LEU B CA 1
ATOM 1666 C C . LEU B 1 46 ? 94.118 73.688 -8.771 1.00 13.30 46 LEU B C 1
ATOM 1667 O O . LEU B 1 46 ? 95.094 72.920 -8.853 1.00 14.07 46 LEU B O 1
ATOM 1672 N N . VAL B 1 47 ? 93.650 74.168 -7.624 1.00 14.40 47 VAL B N 1
ATOM 1673 C CA . VAL B 1 47 ? 94.219 73.786 -6.352 1.00 14.72 47 VAL B CA 1
ATOM 1674 C C . VAL B 1 47 ? 93.104 73.363 -5.409 1.00 15.36 47 VAL B C 1
ATOM 1675 O O . VAL B 1 47 ? 91.951 73.753 -5.558 1.00 16.70 47 VAL B O 1
ATOM 1679 N N . ALA B 1 48 ? 93.485 72.531 -4.454 1.00 15.56 48 ALA B N 1
ATOM 1680 C CA . ALA B 1 48 ? 92.578 72.085 -3.391 1.00 16.45 48 ALA B CA 1
ATOM 1681 C C . ALA B 1 48 ? 93.085 72.701 -2.093 1.00 18.55 48 ALA B C 1
ATOM 1682 O O . ALA B 1 48 ? 94.271 72.534 -1.754 1.00 19.23 48 ALA B O 1
ATOM 1684 N N A GLU B 1 49 ? 92.182 73.352 -1.355 0.50 20.35 49 GLU B N 1
ATOM 1685 N N B GLU B 1 49 ? 92.199 73.370 -1.345 0.50 20.63 49 GLU B N 1
ATOM 1686 C CA A GLU B 1 49 ? 92.507 74.049 -0.122 0.50 22.28 49 GLU B CA 1
ATOM 1687 C CA B GLU B 1 49 ? 92.572 74.067 -0.110 0.50 23.00 49 GLU B CA 1
ATOM 1688 C C A GLU B 1 49 ? 91.779 73.338 1.008 0.50 25.03 49 GLU B C 1
ATOM 1689 C C B GLU B 1 49 ? 91.776 73.499 1.063 0.50 25.81 49 GLU B C 1
ATOM 1690 O O A GLU B 1 49 ? 90.613 72.978 0.850 0.50 28.13 49 GLU B O 1
ATOM 1691 O O B GLU B 1 49 ? 90.545 73.469 1.025 0.50 28.97 49 GLU B O 1
ATOM 1702 N N . VAL B 1 50 ? 92.496 73.056 2.096 1.00 26.67 50 VAL B N 1
ATOM 1703 C CA . VAL B 1 50 ? 91.907 72.461 3.304 1.00 28.84 50 VAL B CA 1
ATOM 1704 C C . VAL B 1 50 ? 92.433 73.253 4.485 1.00 29.40 50 VAL B C 1
ATOM 1705 O O . VAL B 1 50 ? 93.636 73.412 4.622 1.00 29.51 50 VAL B O 1
ATOM 1709 N N . ASN B 1 51 ? 91.529 73.743 5.328 1.00 33.53 51 ASN B N 1
ATOM 1710 C CA . ASN B 1 51 ? 91.906 74.532 6.494 1.00 36.64 51 ASN B CA 1
ATOM 1711 C C . ASN B 1 51 ? 92.860 75.680 6.150 1.00 34.12 51 ASN B C 1
ATOM 1712 O O . ASN B 1 51 ? 93.798 75.982 6.898 1.00 43.43 51 ASN B O 1
ATOM 1717 N N . GLY B 1 52 ? 92.617 76.305 4.999 1.00 34.57 52 GLY B N 1
ATOM 1718 C CA . GLY B 1 52 ? 93.395 77.454 4.553 1.00 34.32 52 GLY B CA 1
ATOM 1719 C C . GLY B 1 52 ? 94.695 77.162 3.819 1.00 31.63 52 GLY B C 1
ATOM 1720 O O . GLY B 1 52 ? 95.359 78.092 3.365 1.00 39.01 52 GLY B O 1
ATOM 1721 N N . ASP B 1 53 ? 95.067 75.887 3.698 1.00 29.30 53 ASP B N 1
ATOM 1722 C CA . ASP B 1 53 ? 96.329 75.532 3.056 1.00 26.83 53 ASP B CA 1
ATOM 1723 C C . ASP B 1 53 ? 96.104 74.772 1.762 1.00 23.51 53 ASP B C 1
ATOM 1724 O O . ASP B 1 53 ? 95.217 73.928 1.674 1.00 25.09 53 ASP B O 1
ATOM 1729 N N . VAL B 1 54 ? 96.957 75.024 0.780 1.00 22.90 54 VAL B N 1
ATOM 1730 C CA . VAL B 1 54 ? 96.916 74.295 -0.475 1.00 20.68 54 VAL B CA 1
ATOM 1731 C C . VAL B 1 54 ? 97.494 72.908 -0.248 1.00 19.56 54 VAL B C 1
ATOM 1732 O O . VAL B 1 54 ? 98.651 72.777 0.154 1.00 23.03 54 VAL B O 1
ATOM 1736 N N . VAL B 1 55 ? 96.684 71.880 -0.461 1.00 18.74 55 VAL B N 1
ATOM 1737 C CA . VAL B 1 55 ? 97.108 70.509 -0.240 1.00 18.81 55 VAL B CA 1
ATOM 1738 C C . VAL B 1 55 ? 97.042 69.647 -1.486 1.00 17.49 55 VAL B C 1
ATOM 1739 O O . VAL B 1 55 ? 97.426 68.489 -1.434 1.00 19.09 55 VAL B O 1
ATOM 1743 N N . GLY B 1 56 ? 96.569 70.192 -2.605 1.00 16.56 56 GLY B N 1
ATOM 1744 C CA . GLY B 1 56 ? 96.571 69.437 -3.827 1.00 15.73 56 GLY B CA 1
ATOM 1745 C C . GLY B 1 56 ? 96.578 70.365 -5.020 1.00 14.43 56 GLY B C 1
ATOM 1746 O O . GLY B 1 56 ? 96.133 71.532 -4.901 1.00 15.03 56 GLY B O 1
ATOM 1747 N N . THR B 1 57 ? 97.035 69.862 -6.168 1.00 13.61 57 THR B N 1
ATOM 1748 C CA . THR B 1 57 ? 97.013 70.635 -7.408 1.00 14.07 57 THR B CA 1
ATOM 1749 C C . THR B 1 57 ? 96.742 69.759 -8.601 1.00 12.80 57 THR B C 1
ATOM 1750 O O . THR B 1 57 ? 97.055 68.559 -8.574 1.00 13.93 57 THR B O 1
ATOM 1754 N N . VAL B 1 58 ? 96.205 70.372 -9.654 1.00 12.76 58 VAL B N 1
ATOM 1755 C CA . VAL B 1 58 ? 96.263 69.796 -10.968 1.00 12.21 58 VAL B CA 1
ATOM 1756 C C . VAL B 1 58 ? 96.451 70.937 -11.970 1.00 11.76 58 VAL B C 1
ATOM 1757 O O . VAL B 1 58 ? 95.659 71.891 -11.996 1.00 12.55 58 VAL B O 1
ATOM 1761 N N . MET B 1 59 ? 97.527 70.880 -12.749 1.00 11.04 59 MET B N 1
ATOM 1762 C CA . MET B 1 59 ? 97.740 71.869 -13.807 1.00 11.26 59 MET B CA 1
ATOM 1763 C C . MET B 1 59 ? 97.039 71.371 -15.063 1.00 10.98 59 MET B C 1
ATOM 1764 O O . MET B 1 59 ? 97.611 70.651 -15.880 1.00 11.30 59 MET B O 1
ATOM 1769 N N . GLY B 1 60 ? 95.743 71.696 -15.149 1.00 10.58 60 GLY B N 1
ATOM 1770 C CA . GLY B 1 60 ? 94.957 71.337 -16.300 1.00 10.60 60 GLY B CA 1
ATOM 1771 C C . GLY B 1 60 ? 95.168 72.286 -17.455 1.00 10.43 60 GLY B C 1
ATOM 1772 O O . GLY B 1 60 ? 95.702 73.379 -17.283 1.00 11.29 60 GLY B O 1
ATOM 1773 N N . GLY B 1 61 ? 94.699 71.877 -18.627 1.00 10.70 61 GLY B N 1
ATOM 1774 C CA . GLY B 1 61 ? 94.904 72.681 -19.808 1.00 10.42 61 GLY B CA 1
ATOM 1775 C C . GLY B 1 61 ? 94.086 72.185 -20.977 1.00 9.81 61 GLY B C 1
ATOM 1776 O O . GLY B 1 61 ? 93.537 71.071 -20.955 1.00 10.40 61 GLY B O 1
ATOM 1777 N N . TYR B 1 62 ? 93.983 73.025 -22.006 1.00 9.49 62 TYR B N 1
ATOM 1778 C CA . TYR B 1 62 ? 93.270 72.717 -23.214 1.00 9.02 62 TYR B CA 1
ATOM 1779 C C . TYR B 1 62 ? 93.967 73.410 -24.365 1.00 9.36 62 TYR B C 1
ATOM 1780 O O . TYR B 1 62 ? 94.280 74.587 -24.268 1.00 10.81 62 TYR B O 1
ATOM 1789 N N . ASP B 1 63 ? 94.192 72.675 -25.456 1.00 9.53 63 ASP B N 1
ATOM 1790 C CA . ASP B 1 63 ? 94.912 73.190 -26.598 1.00 10.50 63 ASP B CA 1
ATOM 1791 C C . ASP B 1 63 ? 94.050 73.461 -27.823 1.00 10.28 63 ASP B C 1
ATOM 1792 O O . ASP B 1 63 ? 94.586 73.781 -28.884 1.00 12.01 63 ASP B O 1
ATOM 1797 N N . GLY B 1 64 ? 92.717 73.360 -27.664 1.00 9.54 64 GLY B N 1
ATOM 1798 C CA . GLY B 1 64 ? 91.779 73.537 -28.770 1.00 10.71 64 GLY B CA 1
ATOM 1799 C C . GLY B 1 64 ? 91.324 72.244 -29.433 1.00 9.96 64 GLY B C 1
ATOM 1800 O O . GLY B 1 64 ? 90.495 72.280 -30.335 1.00 10.91 64 GLY B O 1
ATOM 1801 N N . HIS B 1 65 ? 91.911 71.117 -29.001 1.00 10.12 65 HIS B N 1
ATOM 1802 C CA . HIS B 1 65 ? 91.509 69.790 -29.476 1.00 9.85 65 HIS B CA 1
ATOM 1803 C C . HIS B 1 65 ? 91.462 68.771 -28.341 1.00 9.78 65 HIS B C 1
ATOM 1804 O O . HIS B 1 65 ? 90.541 67.969 -28.272 1.00 10.52 65 HIS B O 1
ATOM 1811 N N . ARG B 1 66 ? 92.451 68.784 -27.455 1.00 9.62 66 ARG B N 1
ATOM 1812 C CA . ARG B 1 66 ? 92.493 67.874 -26.307 1.00 9.92 66 ARG B CA 1
ATOM 1813 C C . ARG B 1 66 ? 92.834 68.601 -25.026 1.00 9.92 66 ARG B C 1
ATOM 1814 O O . ARG B 1 66 ? 93.584 69.573 -25.023 1.00 10.97 66 ARG B O 1
ATOM 1822 N N . GLY B 1 67 ? 92.283 68.081 -23.936 1.00 10.03 67 GLY B N 1
ATOM 1823 C CA . GLY B 1 67 ? 92.635 68.521 -22.612 1.00 10.24 67 GLY B CA 1
ATOM 1824 C C . GLY B 1 67 ? 93.843 67.745 -22.090 1.00 10.39 67 GLY B C 1
ATOM 1825 O O . GLY B 1 67 ? 94.182 66.669 -22.604 1.00 11.38 67 GLY B O 1
ATOM 1826 N N . SER B 1 68 ? 94.462 68.300 -21.053 1.00 10.08 68 SER B N 1
ATOM 1827 C CA . SER B 1 68 ? 95.652 67.741 -20.453 1.00 10.37 68 SER B CA 1
ATOM 1828 C C . SER B 1 68 ? 95.677 67.979 -18.964 1.00 10.41 68 SER B 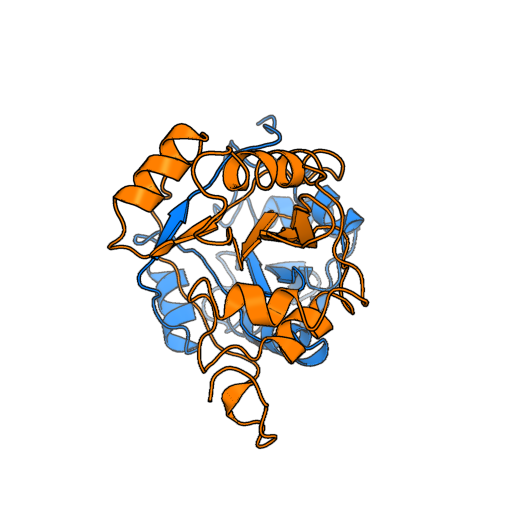C 1
ATOM 1829 O O . SER B 1 68 ? 94.914 68.802 -18.447 1.00 11.34 68 SER B O 1
ATOM 1832 N N . ALA B 1 69 ? 96.582 67.283 -18.275 1.00 11.16 69 ALA B N 1
ATOM 1833 C CA . ALA B 1 69 ? 96.750 67.471 -16.841 1.00 12.09 69 ALA B CA 1
ATOM 1834 C C . ALA B 1 69 ? 98.164 67.102 -16.464 1.00 11.69 69 ALA B C 1
ATOM 1835 O O . ALA B 1 69 ? 98.626 65.996 -16.780 1.00 13.55 69 ALA B O 1
ATOM 1837 N N . TYR B 1 70 ? 98.840 68.034 -15.783 1.00 10.79 70 TYR B N 1
ATOM 1838 C CA . TYR B 1 70 ? 100.208 67.852 -15.292 1.00 11.13 70 TYR B CA 1
ATOM 1839 C C . TYR B 1 70 ? 100.237 68.228 -13.823 1.00 11.34 70 TYR B C 1
ATOM 1840 O O . TYR B 1 70 ? 99.297 68.816 -13.294 1.00 12.16 70 TYR B O 1
ATOM 1849 N N . TYR B 1 71 ? 101.343 67.941 -13.149 1.00 12.74 71 TYR B N 1
ATOM 1850 C CA . TYR B 1 71 ? 101.522 68.367 -11.795 1.00 12.86 71 TYR B CA 1
ATOM 1851 C C . TYR B 1 71 ? 100.339 67.979 -10.888 1.00 13.15 71 TYR B C 1
ATOM 1852 O O . TYR B 1 71 ? 99.871 68.786 -10.096 1.00 14.83 71 TYR B O 1
ATOM 1861 N N A LEU B 1 72 ? 99.859 66.742 -11.026 0.50 14.39 72 LEU B N 1
ATOM 1862 N N B LEU B 1 72 ? 99.929 66.711 -10.982 0.50 14.80 72 LEU B N 1
ATOM 1863 C CA A LEU B 1 72 ? 98.820 66.249 -10.150 0.50 14.82 72 LEU B CA 1
ATOM 1864 C CA B LEU B 1 72 ? 98.862 66.164 -10.164 0.50 15.28 72 LEU B CA 1
ATOM 1865 C C A LEU B 1 72 ? 99.537 65.797 -8.875 0.50 14.87 72 LEU B C 1
ATOM 1866 C C B LEU B 1 72 ? 99.444 65.679 -8.837 0.50 15.38 72 LEU B C 1
ATOM 1867 O O A LEU B 1 72 ? 100.452 64.966 -8.901 0.50 16.16 72 LEU B O 1
ATOM 1868 O O B LEU B 1 72 ? 100.109 64.635 -8.772 0.50 16.31 72 LEU B O 1
ATOM 1877 N N . GLY B 1 73 ? 99.178 66.415 -7.761 1.00 15.62 73 GLY B N 1
ATOM 1878 C CA . GLY B 1 73 ? 99.743 66.042 -6.479 1.00 16.72 73 GLY B CA 1
ATOM 1879 C C . GLY B 1 73 ? 98.818 66.318 -5.327 1.00 15.93 73 GLY B C 1
ATOM 1880 O O . GLY B 1 73 ? 98.029 67.251 -5.410 1.00 17.62 73 GLY B O 1
ATOM 1881 N N . VAL B 1 74 ? 98.951 65.488 -4.293 1.00 17.69 74 VAL B N 1
ATOM 1882 C CA . VAL B 1 74 ? 98.204 65.629 -3.048 1.00 17.31 74 VAL B CA 1
ATOM 1883 C C . VAL B 1 74 ? 99.231 65.460 -1.931 1.00 18.76 74 VAL B C 1
ATOM 1884 O O . VAL B 1 74 ? 100.004 64.493 -1.930 1.00 20.01 74 VAL B O 1
ATOM 1888 N N . HIS B 1 75 ? 99.246 66.408 -1.004 1.00 19.76 75 HIS B N 1
ATOM 1889 C CA . HIS B 1 75 ? 100.136 66.363 0.145 1.00 21.07 75 HIS B CA 1
ATOM 1890 C C . HIS B 1 75 ? 100.016 65.003 0.830 1.00 25.33 75 HIS B C 1
ATOM 1891 O O . HIS B 1 75 ? 98.912 64.532 1.032 1.00 23.90 75 HIS B O 1
ATOM 1898 N N . PRO B 1 76 ? 101.152 64.373 1.204 1.00 26.98 76 PRO B N 1
ATOM 1899 C CA . PRO B 1 76 ? 101.116 63.028 1.813 1.00 29.09 76 PRO B CA 1
ATOM 1900 C C . PRO B 1 76 ? 100.242 62.855 3.067 1.00 29.67 76 PRO B C 1
ATOM 1901 O O . PRO B 1 76 ? 99.793 61.746 3.352 1.00 38.26 76 PRO B O 1
ATOM 1905 N N . GLU B 1 77 ? 100.048 63.927 3.824 1.00 28.95 77 GLU B N 1
ATOM 1906 C CA . GLU B 1 77 ? 99.225 63.899 5.038 1.00 31.19 77 GLU B CA 1
ATOM 1907 C C . GLU B 1 77 ? 97.748 64.105 4.756 1.00 31.25 77 GLU B C 1
ATOM 1908 O O . GLU B 1 77 ? 96.938 64.087 5.670 1.00 35.53 77 GLU B O 1
ATOM 1914 N N . PHE B 1 78 ? 97.393 64.275 3.488 1.00 26.25 78 PHE B N 1
ATOM 1915 C CA . PHE B 1 78 ? 96.003 64.501 3.095 1.00 26.69 78 PHE B CA 1
ATOM 1916 C C . PHE B 1 78 ? 95.504 63.478 2.089 1.00 26.74 78 PHE B C 1
ATOM 1917 O O . PHE B 1 78 ? 94.595 63.754 1.313 1.00 31.22 78 PHE B O 1
ATOM 1925 N N . ARG B 1 79 ? 96.089 62.292 2.118 1.00 31.76 79 ARG B N 1
ATOM 1926 C CA . ARG B 1 79 ? 95.661 61.213 1.252 1.00 33.91 79 ARG B CA 1
ATOM 1927 C C . ARG B 1 79 ? 94.448 60.522 1.909 1.00 36.04 79 ARG B C 1
ATOM 1928 O O . ARG B 1 79 ? 94.143 60.724 3.085 1.00 38.92 79 ARG B O 1
ATOM 1936 N N . GLY B 1 80 ? 93.764 59.710 1.122 1.00 34.99 80 GLY B N 1
ATOM 1937 C CA . GLY B 1 80 ? 92.568 58.989 1.545 1.00 33.85 80 GLY B CA 1
ATOM 1938 C C . GLY B 1 80 ? 91.339 59.866 1.737 1.00 30.79 80 GLY B C 1
ATOM 1939 O O . GLY B 1 80 ? 90.369 59.451 2.348 1.00 40.65 80 GLY B O 1
ATOM 1940 N N . ARG B 1 81 ? 91.371 61.081 1.195 1.00 28.95 81 ARG B N 1
ATOM 1941 C CA . ARG B 1 81 ? 90.265 62.025 1.337 1.00 28.83 81 ARG B CA 1
ATOM 1942 C C . ARG B 1 81 ? 89.572 62.337 0.007 1.00 27.08 81 ARG B C 1
ATOM 1943 O O . ARG B 1 81 ? 88.690 63.200 -0.050 1.00 29.54 81 ARG B O 1
ATOM 1951 N N . GLY B 1 82 ? 89.979 61.658 -1.059 1.00 22.64 82 GLY B N 1
ATOM 1952 C CA . GLY B 1 82 ? 89.407 61.867 -2.385 1.00 23.55 82 GLY B CA 1
ATOM 1953 C C . GLY B 1 82 ? 89.807 63.155 -3.076 1.00 20.62 82 GLY B C 1
ATOM 1954 O O . GLY B 1 82 ? 89.129 63.584 -4.022 1.00 21.68 82 GLY B O 1
ATOM 1955 N N . ILE B 1 83 ? 90.906 63.774 -2.652 1.00 21.07 83 ILE B N 1
ATOM 1956 C CA . ILE B 1 83 ? 91.310 65.074 -3.215 1.00 19.67 83 ILE B CA 1
ATOM 1957 C C . ILE B 1 83 ? 91.705 64.971 -4.686 1.00 18.37 83 ILE B C 1
ATOM 1958 O O . ILE B 1 83 ? 91.290 65.794 -5.492 1.00 17.41 83 ILE B O 1
ATOM 1963 N N . ALA B 1 84 ? 92.519 63.992 -5.060 1.00 18.66 84 ALA B N 1
ATOM 1964 C CA . ALA B 1 84 ? 92.903 63.842 -6.470 1.00 18.56 84 ALA B CA 1
ATOM 1965 C C . ALA B 1 84 ? 91.697 63.620 -7.377 1.00 17.15 84 ALA B C 1
ATOM 1966 O O . ALA B 1 84 ? 91.566 64.244 -8.423 1.00 17.32 84 ALA B O 1
ATOM 1968 N N . ASN B 1 85 ? 90.766 62.780 -6.921 1.00 18.15 85 ASN B N 1
ATOM 1969 C CA . ASN B 1 85 ? 89.528 62.522 -7.688 1.00 18.72 85 ASN B CA 1
ATOM 1970 C C . ASN B 1 85 ? 88.718 63.818 -7.819 1.00 17.72 85 ASN B C 1
ATOM 1971 O O . ASN B 1 85 ? 88.172 64.109 -8.885 1.00 17.86 85 ASN B O 1
ATOM 1976 N N . ALA B 1 86 ? 88.620 64.583 -6.734 1.00 16.82 86 ALA B N 1
ATOM 1977 C CA . ALA B 1 86 ? 87.837 65.827 -6.782 1.00 17.14 86 ALA B CA 1
ATOM 1978 C C . ALA B 1 86 ? 88.464 66.851 -7.740 1.00 15.69 86 ALA B C 1
ATOM 1979 O O . ALA B 1 86 ? 87.781 67.565 -8.478 1.00 16.06 86 ALA B O 1
ATOM 1981 N N . LEU B 1 87 ? 89.790 66.942 -7.710 1.00 15.12 87 LEU B N 1
ATOM 1982 C CA . LEU B 1 87 ? 90.491 67.859 -8.624 1.00 14.93 87 LEU B CA 1
ATOM 1983 C C . LEU B 1 87 ? 90.266 67.463 -10.070 1.00 13.30 87 LEU B C 1
ATOM 1984 O O . LEU B 1 87 ? 89.984 68.297 -10.920 1.00 14.39 87 LEU B O 1
ATOM 1989 N N A LEU B 1 88 ? 90.438 66.174 -10.373 0.50 13.94 88 LEU B N 1
ATOM 1990 N N B LEU B 1 88 ? 90.421 66.181 -10.355 0.50 13.87 88 LEU B N 1
ATOM 1991 C CA A LEU B 1 88 ? 90.288 65.683 -11.754 0.50 14.31 88 LEU B CA 1
ATOM 1992 C CA B LEU B 1 88 ? 90.303 65.721 -11.723 0.50 14.11 88 LEU B CA 1
ATOM 1993 C C A LEU B 1 88 ? 88.850 65.824 -12.244 0.50 14.05 88 LEU B C 1
ATOM 1994 C C B LEU B 1 88 ? 88.860 65.862 -12.221 0.50 14.02 88 LEU B C 1
ATOM 1995 O O A LEU B 1 88 ? 88.615 66.220 -13.390 0.50 13.76 88 LEU B O 1
ATOM 1996 O O B LEU B 1 88 ? 88.634 66.321 -13.346 0.50 13.96 88 LEU B O 1
ATOM 2005 N N . ASN B 1 89 ? 87.889 65.503 -11.391 1.00 13.97 89 ASN B N 1
ATOM 2006 C CA . ASN B 1 89 ? 86.501 65.684 -11.804 1.00 14.82 89 ASN B CA 1
ATOM 2007 C C . ASN B 1 89 ? 86.184 67.135 -12.123 1.00 14.04 89 ASN B C 1
ATOM 2008 O O . ASN B 1 89 ? 85.510 67.432 -13.119 1.00 14.31 89 ASN B O 1
ATOM 2013 N N . ARG B 1 90 ? 86.655 68.041 -11.267 1.00 12.90 90 ARG B N 1
ATOM 2014 C CA . ARG B 1 90 ? 86.395 69.451 -11.513 1.00 13.60 90 ARG B CA 1
ATOM 2015 C C . ARG B 1 90 ? 87.053 69.896 -12.816 1.00 12.43 90 ARG B C 1
ATOM 2016 O O . ARG B 1 90 ? 86.468 70.658 -13.585 1.00 13.34 90 ARG B O 1
ATOM 2024 N N . LEU B 1 91 ? 88.283 69.456 -13.055 1.00 11.50 91 LEU B N 1
ATOM 2025 C CA . LEU B 1 91 ? 88.956 69.791 -14.308 1.00 11.92 91 LEU B CA 1
ATOM 2026 C C . LEU B 1 91 ? 88.154 69.265 -15.498 1.00 12.00 91 LEU B C 1
ATOM 2027 O O . LEU B 1 91 ? 87.950 69.988 -16.480 1.00 11.71 91 LEU B O 1
ATOM 2032 N N . GLU B 1 92 ? 87.715 68.024 -15.421 1.00 12.05 92 GLU B N 1
ATOM 2033 C CA . GLU B 1 92 ? 86.958 67.457 -16.530 1.00 12.43 92 GLU B CA 1
ATOM 2034 C C . GLU B 1 92 ? 85.667 68.254 -16.788 1.00 11.87 92 GLU B C 1
ATOM 2035 O O . GLU B 1 92 ? 85.317 68.512 -17.937 1.00 12.11 92 GLU B O 1
ATOM 2041 N N . LYS B 1 93 ? 84.987 68.673 -15.712 1.00 12.10 93 LYS B N 1
ATOM 2042 C CA . LYS B 1 93 ? 83.787 69.500 -15.896 1.00 12.56 93 LYS B CA 1
ATOM 2043 C C . LYS B 1 93 ? 84.115 70.870 -16.504 1.00 12.12 93 LYS B C 1
ATOM 2044 O O . LYS B 1 93 ? 83.379 71.385 -17.346 1.00 12.89 93 LYS B O 1
ATOM 2050 N N A LYS B 1 94 ? 85.216 71.507 -16.063 0.50 12.28 94 LYS B N 1
ATOM 2051 N N B LYS B 1 94 ? 85.224 71.442 -16.073 0.50 12.13 94 LYS B N 1
ATOM 2052 C CA A LYS B 1 94 ? 85.620 72.817 -16.652 0.50 12.20 94 LYS B CA 1
ATOM 2053 C CA B LYS B 1 94 ? 85.599 72.735 -16.575 0.50 11.83 94 LYS B CA 1
ATOM 2054 C C A LYS B 1 94 ? 85.932 72.624 -18.120 0.50 10.59 94 LYS B C 1
ATOM 2055 C C B LYS B 1 94 ? 85.972 72.632 -18.058 0.50 10.39 94 LYS B C 1
ATOM 2056 O O A LYS B 1 94 ? 85.611 73.481 -18.955 0.50 11.01 94 LYS B O 1
ATOM 2057 O O B LYS B 1 94 ? 85.704 73.553 -18.835 0.50 11.00 94 LYS B O 1
ATOM 2068 N N . LEU B 1 95 ? 86.575 71.511 -18.442 1.00 10.20 95 LEU B N 1
ATOM 2069 C CA . LEU B 1 95 ? 86.844 71.199 -19.848 1.00 10.69 95 LEU B CA 1
ATOM 2070 C C . LEU B 1 95 ? 85.560 71.042 -20.662 1.00 10.08 95 LEU B C 1
ATOM 2071 O O . LEU B 1 95 ? 85.392 71.668 -21.720 1.00 10.46 95 LEU B O 1
ATOM 2076 N N . ILE B 1 96 ? 84.629 70.251 -20.148 1.00 10.59 96 ILE B N 1
ATOM 2077 C CA . ILE B 1 96 ? 83.335 70.100 -20.818 1.00 10.57 96 ILE B CA 1
ATOM 2078 C C . ILE B 1 96 ? 82.668 71.466 -21.016 1.00 10.76 96 ILE B C 1
ATOM 2079 O O . ILE B 1 96 ? 82.111 71.763 -22.081 1.00 10.80 96 ILE B O 1
ATOM 2084 N N . ALA B 1 97 ? 82.724 72.280 -19.973 1.00 10.83 97 ALA B N 1
ATOM 2085 C CA . ALA B 1 97 ? 82.091 73.587 -20.007 1.00 11.24 97 ALA B CA 1
ATOM 2086 C C . ALA B 1 97 ? 82.574 74.481 -21.130 1.00 10.85 97 ALA B C 1
ATOM 2087 O O . ALA B 1 97 ? 81.821 75.312 -21.594 1.00 13.18 97 ALA B O 1
ATOM 2089 N N . ARG B 1 98 ? 83.828 74.323 -21.570 1.00 10.42 98 ARG B N 1
ATOM 2090 C CA . ARG B 1 98 ? 84.369 75.111 -22.670 1.00 10.51 98 ARG B CA 1
ATOM 2091 C C . ARG B 1 98 ? 84.435 74.324 -23.978 1.00 10.45 98 ARG B C 1
ATOM 2092 O O . ARG B 1 98 ? 85.035 74.787 -24.951 1.00 12.09 98 ARG B O 1
ATOM 2100 N N . GLY B 1 99 ? 83.788 73.153 -24.030 1.00 10.73 99 GLY B N 1
ATOM 2101 C CA . GLY B 1 99 ? 83.696 72.374 -25.255 1.00 10.74 99 GLY B CA 1
ATOM 2102 C C . GLY B 1 99 ? 84.805 71.401 -25.559 1.00 10.15 99 GLY B C 1
ATOM 2103 O O . GLY B 1 99 ? 84.855 70.841 -26.643 1.00 10.70 99 GLY B O 1
ATOM 2104 N N . CYS B 1 100 ? 85.713 71.188 -24.604 1.00 10.10 100 CYS B N 1
ATOM 2105 C CA . CYS B 1 100 ? 86.791 70.226 -24.821 1.00 9.98 100 CYS B CA 1
ATOM 2106 C C . CYS B 1 100 ? 86.229 68.809 -24.877 1.00 10.71 100 CYS B C 1
ATOM 2107 O O . CYS B 1 100 ? 85.550 68.403 -23.932 1.00 12.07 100 CYS B O 1
ATOM 2110 N N . PRO B 1 101 ? 86.544 68.044 -25.945 1.00 10.51 101 PRO B N 1
ATOM 2111 C CA . PRO B 1 101 ? 85.875 66.764 -26.125 1.00 11.68 101 PRO B CA 1
ATOM 2112 C C . PRO B 1 101 ? 86.540 65.558 -25.479 1.00 11.68 101 PRO B C 1
ATOM 2113 O O . PRO B 1 101 ? 85.916 64.508 -25.378 1.00 12.41 101 PRO B O 1
ATOM 2117 N N . LYS B 1 102 ? 87.780 65.696 -25.020 1.00 11.28 102 LYS B N 1
ATOM 2118 C CA . LYS B 1 102 ? 88.543 64.568 -24.518 1.00 11.40 102 LYS B CA 1
ATOM 2119 C C . LYS B 1 102 ? 89.735 65.080 -23.763 1.00 11.28 102 LYS B C 1
ATOM 2120 O O . LYS B 1 102 ? 90.354 66.081 -24.166 1.00 12.59 102 LYS B O 1
ATOM 2126 N N . ILE B 1 103 ? 90.096 64.372 -22.697 1.00 11.57 103 ILE B N 1
ATOM 2127 C CA . ILE B 1 103 ? 91.313 64.654 -21.913 1.00 11.47 103 ILE B CA 1
ATOM 2128 C C . ILE B 1 103 ? 92.253 63.464 -22.035 1.00 11.95 103 ILE B C 1
ATOM 2129 O O . ILE B 1 103 ? 91.821 62.317 -22.092 1.00 13.06 103 ILE B O 1
ATOM 2134 N N A GLN B 1 104 ? 93.545 63.736 -22.115 0.50 11.98 104 GLN B N 1
ATOM 2135 N N B GLN B 1 104 ? 93.543 63.800 -22.098 0.50 11.95 104 GLN B N 1
ATOM 2136 C CA A GLN B 1 104 ? 94.517 62.649 -22.140 0.50 13.66 104 GLN B CA 1
ATOM 2137 C CA B GLN B 1 104 ? 94.641 62.838 -22.168 0.50 12.43 104 GLN B CA 1
ATOM 2138 C C A GLN B 1 104 ? 95.654 63.003 -21.212 0.50 13.17 104 GLN B C 1
ATOM 2139 C C B GLN B 1 104 ? 95.594 63.077 -21.027 0.50 12.34 104 GLN B C 1
ATOM 2140 O O A GLN B 1 104 ? 96.120 64.145 -21.209 0.50 11.67 104 GLN B O 1
ATOM 2141 O O B GLN B 1 104 ? 95.864 64.226 -20.647 0.50 12.09 104 GLN B O 1
ATOM 2152 N N . ILE B 1 105 ? 96.116 61.991 -20.474 1.00 13.37 105 ILE B N 1
ATOM 2153 C CA . ILE B 1 105 ? 97.132 62.081 -19.434 1.00 13.93 105 ILE B CA 1
ATOM 2154 C C . ILE B 1 105 ? 98.151 60.964 -19.639 1.00 14.50 105 ILE B C 1
ATOM 2155 O O . ILE B 1 105 ? 97.770 59.812 -19.831 1.00 16.16 105 ILE B O 1
ATOM 2160 N N . ASN B 1 106 ? 99.424 61.327 -19.651 1.00 14.17 106 ASN B N 1
ATOM 2161 C CA . ASN B 1 106 ? 100.495 60.344 -19.763 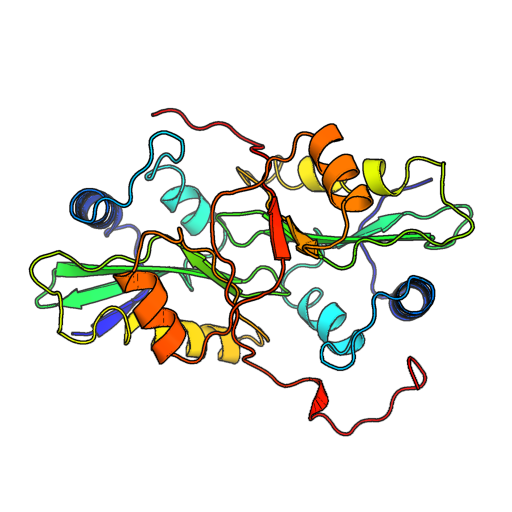1.00 14.75 106 ASN B CA 1
ATOM 2162 C C . ASN B 1 106 ? 100.978 59.913 -18.395 1.00 17.25 106 ASN B C 1
ATOM 2163 O O . ASN B 1 106 ? 101.236 60.757 -17.526 1.00 20.46 106 ASN B O 1
ATOM 2168 N N . VAL B 1 107 ? 101.094 58.603 -18.207 1.00 16.07 107 VAL B N 1
ATOM 2169 C CA . VAL B 1 107 ? 101.540 58.054 -16.930 1.00 18.30 107 VAL B CA 1
ATOM 2170 C C . VAL B 1 107 ? 102.803 57.214 -17.124 1.00 18.54 107 VAL B C 1
ATOM 2171 O O . VAL B 1 107 ? 102.967 56.571 -18.146 1.00 18.83 107 VAL B O 1
ATOM 2175 N N . PRO B 1 108 ? 103.711 57.219 -16.147 1.00 23.77 108 PRO B N 1
ATOM 2176 C CA . PRO B 1 108 ? 104.889 56.361 -16.290 1.00 23.09 108 PRO B CA 1
ATOM 2177 C C . PRO B 1 108 ? 104.505 54.898 -16.549 1.00 24.98 108 PRO B C 1
ATOM 2178 O O . PRO B 1 108 ? 103.542 54.385 -15.963 1.00 26.93 108 PRO B O 1
ATOM 2182 N N . GLU B 1 109 ? 105.262 54.246 -17.437 1.00 30.51 109 GLU B N 1
ATOM 2183 C CA . GLU B 1 109 ? 105.044 52.840 -17.803 1.00 34.58 109 GLU B CA 1
ATOM 2184 C C . GLU B 1 109 ? 105.023 51.900 -16.628 1.00 37.27 109 GLU B C 1
ATOM 2185 O O . GLU B 1 109 ? 104.271 50.920 -16.625 1.00 49.05 109 GLU B O 1
ATOM 2191 N N . ASP B 1 110 ? 105.870 52.169 -15.642 1.00 38.04 110 ASP B N 1
ATOM 2192 C CA . ASP B 1 110 ? 106.050 51.199 -14.566 1.00 46.63 110 ASP B CA 1
ATOM 2193 C C . ASP B 1 110 ? 105.178 51.403 -13.352 1.00 48.27 110 ASP B C 1
ATOM 2194 O O . ASP B 1 110 ? 105.412 50.786 -12.316 1.00 52.69 110 ASP B O 1
ATOM 2199 N N . ASN B 1 111 ? 104.147 52.225 -13.480 1.00 48.92 111 ASN B N 1
ATOM 2200 C CA . ASN B 1 111 ? 103.292 52.482 -12.343 1.00 50.42 111 ASN B CA 1
ATOM 2201 C C . ASN B 1 111 ? 101.898 51.859 -12.513 1.00 49.57 111 ASN B C 1
ATOM 2202 O O . ASN B 1 111 ? 100.963 52.515 -12.956 1.00 45.87 111 ASN B O 1
ATOM 2207 N N . ASP B 1 112 ? 101.781 50.581 -12.143 1.00 53.01 112 ASP B N 1
ATOM 2208 C CA . ASP B 1 112 ? 100.506 49.847 -12.224 1.00 50.70 112 ASP B CA 1
ATOM 2209 C C . ASP B 1 112 ? 99.432 50.409 -11.295 1.00 48.55 112 ASP B C 1
ATOM 2210 O O . ASP B 1 112 ? 98.245 50.314 -11.601 1.00 48.45 112 ASP B O 1
ATOM 2215 N N . MET B 1 113 ? 99.852 50.980 -10.168 1.00 47.71 113 MET B N 1
ATOM 2216 C CA . MET B 1 113 ? 98.916 51.589 -9.224 1.00 46.46 113 MET B CA 1
ATOM 2217 C C . MET B 1 113 ? 98.246 52.798 -9.878 1.00 40.99 113 MET B C 1
ATOM 2218 O O . MET B 1 113 ? 97.014 52.896 -9.899 1.00 45.33 113 MET B O 1
ATOM 2223 N N . VAL B 1 114 ? 99.061 53.699 -10.433 1.00 36.94 114 VAL B N 1
ATOM 2224 C CA . VAL B 1 114 ? 98.545 54.911 -11.067 1.00 33.35 114 VAL B CA 1
ATOM 2225 C C . VAL B 1 114 ? 97.704 54.550 -12.292 1.00 30.92 114 VAL B C 1
ATOM 2226 O O . VAL B 1 114 ? 96.631 55.140 -12.500 1.00 31.42 114 VAL B O 1
ATOM 2230 N N . LEU B 1 115 ? 98.151 53.563 -13.071 1.00 31.98 115 LEU B N 1
ATOM 2231 C CA . LEU B 1 115 ? 97.368 53.083 -14.209 1.00 29.04 115 LEU B CA 1
ATOM 2232 C C . LEU B 1 115 ? 95.999 52.587 -13.745 1.00 31.21 115 LEU B C 1
ATOM 2233 O O . LEU B 1 115 ? 94.976 52.951 -14.332 1.00 29.28 115 LEU B O 1
ATOM 2238 N N . GLY B 1 116 ? 95.989 51.755 -12.703 1.00 35.40 116 GLY B N 1
ATOM 2239 C CA . GLY B 1 116 ? 94.740 51.230 -12.163 1.00 35.18 116 GLY B CA 1
ATOM 2240 C C . GLY B 1 116 ? 93.784 52.334 -11.734 1.00 33.47 116 GLY B C 1
ATOM 2241 O O . GLY B 1 116 ? 92.576 52.258 -11.996 1.00 34.09 116 GLY B O 1
ATOM 2242 N N . MET B 1 117 ? 94.328 53.342 -11.048 1.00 34.06 117 MET B N 1
ATOM 2243 C CA . MET B 1 117 ? 93.537 54.477 -10.563 1.00 32.87 117 MET B CA 1
ATOM 2244 C C . MET B 1 117 ? 92.830 55.155 -11.724 1.00 28.46 117 MET B C 1
ATOM 2245 O O . MET B 1 117 ? 91.632 55.403 -11.665 1.00 30.36 117 MET B O 1
ATOM 2250 N N . TYR B 1 118 ? 93.573 55.465 -12.781 1.00 27.07 118 TYR B N 1
ATOM 2251 C CA . TYR B 1 118 ? 92.956 56.136 -13.940 1.00 23.22 118 TYR B CA 1
ATOM 2252 C C . TYR B 1 118 ? 91.929 55.263 -14.653 1.00 24.32 118 TYR B C 1
ATOM 2253 O O . TYR B 1 118 ? 90.896 55.756 -15.122 1.00 24.01 118 TYR B O 1
ATOM 2262 N N . GLU B 1 119 ? 92.190 53.966 -14.725 1.00 26.91 119 GLU B N 1
ATOM 2263 C CA . GLU B 1 119 ? 91.223 53.072 -15.352 1.00 29.27 119 GLU B CA 1
ATOM 2264 C C . GLU B 1 119 ? 89.892 53.119 -14.602 1.00 30.43 119 GLU B C 1
ATOM 2265 O O . GLU B 1 119 ? 88.832 53.158 -15.217 1.00 31.50 119 GLU B O 1
ATOM 2271 N N . ARG B 1 120 ? 89.958 53.174 -13.279 1.00 31.05 120 ARG B N 1
ATOM 2272 C CA . ARG B 1 120 ? 88.739 53.236 -12.464 1.00 33.59 120 ARG B CA 1
ATOM 2273 C C . ARG B 1 120 ? 88.007 54.577 -12.611 1.00 31.58 120 ARG B C 1
ATOM 2274 O O . ARG B 1 120 ? 86.812 54.672 -12.331 1.00 34.59 120 ARG B O 1
ATOM 2282 N N . LEU B 1 121 ? 88.731 55.600 -13.057 1.00 29.57 121 LEU B N 1
ATOM 2283 C CA . LEU B 1 121 ? 88.150 56.923 -13.329 1.00 27.12 121 LEU B CA 1
ATOM 2284 C C . LEU B 1 121 ? 87.605 57.052 -14.760 1.00 24.42 121 LEU B C 1
ATOM 2285 O O . LEU B 1 121 ? 87.161 58.127 -15.171 1.00 26.03 121 LEU B O 1
ATOM 2290 N N . GLY B 1 122 ? 87.673 55.979 -15.537 1.00 24.03 122 GLY B N 1
ATOM 2291 C CA . GLY B 1 122 ? 87.116 55.972 -16.876 1.00 24.27 122 GLY B CA 1
ATOM 2292 C C . GLY B 1 122 ? 88.090 56.243 -18.002 1.00 21.39 122 GLY B C 1
ATOM 2293 O O . GLY B 1 122 ? 87.664 56.416 -19.141 1.00 23.53 122 GLY B O 1
ATOM 2294 N N . TYR B 1 123 ? 89.396 56.245 -17.698 1.00 19.32 123 TYR B N 1
ATOM 2295 C CA . TYR B 1 123 ? 90.441 56.457 -18.695 1.00 18.45 123 TYR B CA 1
ATOM 2296 C C . TYR B 1 123 ? 90.853 55.114 -19.285 1.00 20.56 123 TYR B C 1
ATOM 2297 O O . TYR B 1 123 ? 90.833 54.085 -18.598 1.00 23.94 123 TYR B O 1
ATOM 2306 N N . GLU B 1 124 ? 91.238 55.122 -20.547 1.00 19.38 124 GLU B N 1
ATOM 2307 C CA . GLU B 1 124 ? 91.673 53.926 -21.255 1.00 20.32 124 GLU B CA 1
ATOM 2308 C C . GLU B 1 124 ? 93.007 54.165 -21.928 1.00 19.81 124 GLU B C 1
ATOM 2309 O O . GLU B 1 124 ? 93.274 55.223 -22.486 1.00 19.45 124 GLU B O 1
ATOM 2315 N N . HIS B 1 125 ? 93.834 53.136 -21.910 1.00 22.88 125 HIS B N 1
ATOM 2316 C CA . HIS B 1 125 ? 95.156 53.176 -22.488 1.00 22.08 125 HIS B CA 1
ATOM 2317 C C . HIS B 1 125 ? 95.059 53.172 -24.017 1.00 24.60 125 HIS B C 1
ATOM 2318 O O . HIS B 1 125 ? 94.473 52.259 -24.609 1.00 30.00 125 HIS B O 1
ATOM 2325 N N . ALA B 1 126 ? 95.693 54.153 -24.654 1.00 21.72 126 ALA B N 1
ATOM 2326 C CA . ALA B 1 126 ? 95.725 54.284 -26.106 1.00 21.51 126 ALA B CA 1
ATOM 2327 C C . ALA B 1 126 ? 96.893 53.479 -26.671 1.00 21.79 126 ALA B C 1
ATOM 2328 O O . ALA B 1 126 ? 97.988 53.513 -26.124 1.00 22.63 126 ALA B O 1
ATOM 2330 N N A ASP B 1 127 ? 96.643 52.786 -27.777 0.50 24.16 127 ASP B N 1
ATOM 2331 N N B ASP B 1 127 ? 96.663 52.770 -27.770 0.50 23.38 127 ASP B N 1
ATOM 2332 C CA A ASP B 1 127 ? 97.656 51.989 -28.474 0.50 26.02 127 ASP B CA 1
ATOM 2333 C CA B ASP B 1 127 ? 97.710 51.959 -28.401 0.50 24.74 127 ASP B CA 1
ATOM 2334 C C A ASP B 1 127 ? 98.489 52.901 -29.355 0.50 23.96 127 ASP B C 1
ATOM 2335 C C B ASP B 1 127 ? 98.530 52.840 -29.330 0.50 23.65 127 ASP B C 1
ATOM 2336 O O A ASP B 1 127 ? 98.350 52.907 -30.580 0.50 25.74 127 ASP B O 1
ATOM 2337 O O B ASP B 1 127 ? 98.433 52.745 -30.557 0.50 26.65 127 ASP B O 1
ATOM 2346 N N . VAL B 1 128 ? 99.352 53.681 -28.714 1.00 19.63 128 VAL B N 1
ATOM 2347 C CA . VAL B 1 128 ? 100.186 54.644 -29.414 1.00 19.26 128 VAL B CA 1
ATOM 2348 C C . VAL B 1 128 ? 101.545 54.709 -28.762 1.00 19.28 128 VAL B C 1
ATOM 2349 O O . VAL B 1 128 ? 101.713 54.338 -27.613 1.00 23.12 128 VAL B O 1
ATOM 2353 N N . LEU B 1 129 ? 102.498 55.228 -29.522 1.00 19.09 129 LEU B N 1
ATOM 2354 C CA . LEU B 1 129 ? 103.792 55.583 -29.006 1.00 18.55 129 LEU B CA 1
ATOM 2355 C C . LEU B 1 129 ? 103.750 57.091 -28.718 1.00 17.30 129 LEU B C 1
ATOM 2356 O O . LEU B 1 129 ? 103.171 57.868 -29.453 1.00 23.24 129 LEU B O 1
ATOM 2361 N N . SER B 1 130 ? 104.412 57.492 -27.647 1.00 15.71 130 SER B N 1
ATOM 2362 C CA . SER B 1 130 ? 104.473 58.871 -27.236 1.00 15.27 130 SER B CA 1
ATOM 2363 C C . SER B 1 130 ? 105.884 59.378 -27.439 1.00 14.40 130 SER B C 1
ATOM 2364 O O . SER B 1 130 ? 106.850 58.780 -26.969 1.00 17.14 130 SER B O 1
ATOM 2367 N N . LEU B 1 131 ? 105.998 60.488 -28.166 1.00 13.53 131 LEU B N 1
ATOM 2368 C CA . LEU B 1 131 ? 107.296 61.110 -28.459 1.00 13.41 131 LEU B CA 1
ATOM 2369 C C . LEU B 1 131 ? 107.277 62.561 -27.990 1.00 13.13 131 LEU B C 1
ATOM 2370 O O . LEU B 1 131 ? 106.223 63.197 -27.902 1.00 15.74 131 LEU B O 1
ATOM 2375 N N . GLY B 1 132 ? 108.449 63.105 -27.707 1.00 13.14 132 GLY B N 1
ATOM 2376 C CA . GLY B 1 132 ? 108.554 64.489 -27.300 1.00 13.31 132 GLY B CA 1
ATOM 2377 C C . GLY B 1 132 ? 109.838 65.127 -27.752 1.00 12.53 132 GLY B C 1
ATOM 2378 O O . GLY B 1 132 ? 110.820 64.448 -28.092 1.00 13.37 132 GLY B O 1
ATOM 2379 N N . LYS B 1 133 ? 109.839 66.455 -27.776 1.00 12.20 133 LYS B N 1
ATOM 2380 C CA . LYS B 1 133 ? 111.046 67.218 -28.126 1.00 12.66 133 LYS B CA 1
ATOM 2381 C C . LYS B 1 133 ? 111.075 68.474 -27.282 1.00 11.53 133 LYS B C 1
ATOM 2382 O O . LYS B 1 133 ? 110.161 69.287 -27.327 1.00 11.71 133 LYS B O 1
ATOM 2388 N N . ARG B 1 134 ? 112.142 68.639 -26.512 1.00 12.37 134 ARG B N 1
ATOM 2389 C CA . ARG B 1 134 ? 112.334 69.835 -25.717 1.00 12.25 134 ARG B CA 1
ATOM 2390 C C . ARG B 1 134 ? 112.648 70.986 -26.655 1.00 12.21 134 ARG B C 1
ATOM 2391 O O . ARG B 1 134 ? 113.493 70.870 -27.539 1.00 14.92 134 ARG B O 1
ATOM 2399 N N . LEU B 1 135 ? 111.990 72.129 -26.417 1.00 12.38 135 LEU B N 1
ATOM 2400 C CA . LEU B 1 135 ? 112.137 73.340 -27.243 1.00 12.61 135 LEU B CA 1
ATOM 2401 C C . LEU B 1 135 ? 112.836 74.474 -26.535 1.00 13.02 135 LEU B C 1
ATOM 2402 O O . LEU B 1 135 ? 113.504 75.265 -27.208 1.00 14.80 135 LEU B O 1
ATOM 2407 N N . ILE B 1 136 ? 112.625 74.606 -25.240 1.00 12.52 136 ILE B N 1
ATOM 2408 C CA . ILE B 1 136 ? 113.277 75.640 -24.412 1.00 12.82 136 ILE B CA 1
ATOM 2409 C C . ILE B 1 136 ? 113.869 74.931 -23.207 1.00 12.94 136 ILE B C 1
ATOM 2410 O O . ILE B 1 136 ? 113.166 74.19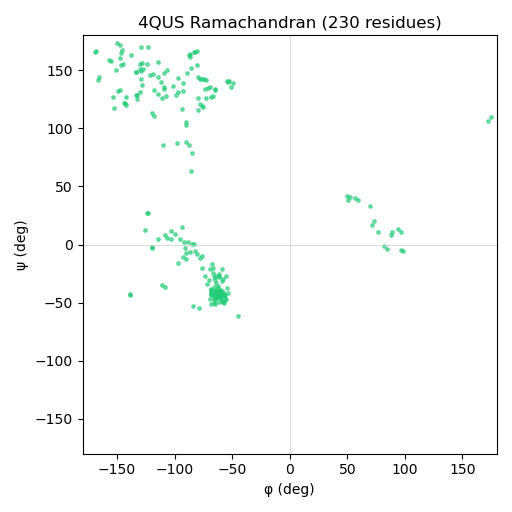0 -22.515 1.00 14.60 136 ILE B O 1
ATOM 2415 N N . GLU B 1 137 ? 115.139 75.220 -22.926 1.00 14.50 137 GLU B N 1
ATOM 2416 C CA . GLU B 1 137 ? 115.921 74.494 -21.920 1.00 15.20 137 GLU B CA 1
ATOM 2417 C C . GLU B 1 137 ? 115.960 75.209 -20.577 1.00 14.50 137 GLU B C 1
ATOM 2418 O O . GLU B 1 137 ? 116.919 75.926 -20.251 1.00 15.89 137 GLU B O 1
ATOM 2424 N N . ASP B 1 138 ? 114.966 74.939 -19.767 1.00 13.72 138 ASP B N 1
ATOM 2425 C CA . ASP B 1 138 ? 114.849 75.540 -18.442 1.00 13.28 138 ASP B CA 1
ATOM 2426 C C . ASP B 1 138 ? 116.133 75.307 -17.634 1.00 14.51 138 ASP B C 1
ATOM 2427 O O . ASP B 1 138 ? 116.581 76.200 -16.921 1.00 15.45 138 ASP B O 1
ATOM 2432 N N . GLU B 1 139 ? 116.693 74.093 -17.715 1.00 14.69 139 GLU B N 1
ATOM 2433 C CA . GLU B 1 139 ? 117.862 73.753 -16.887 1.00 16.39 139 GLU B CA 1
ATOM 2434 C C . GLU B 1 139 ? 119.108 74.511 -17.252 1.00 15.94 139 GLU B C 1
ATOM 2435 O O . GLU B 1 139 ? 120.052 74.567 -16.462 1.00 16.56 139 GLU B O 1
ATOM 2441 N N . GLU B 1 140 ? 119.136 75.121 -18.451 1.00 15.41 140 GLU B N 1
ATOM 2442 C CA . GLU B 1 140 ? 120.273 75.943 -18.840 1.00 16.67 140 GLU B CA 1
ATOM 2443 C C . GLU B 1 140 ? 120.271 77.301 -18.148 1.00 16.76 140 GLU B C 1
ATOM 2444 O O . GLU B 1 140 ? 121.326 77.928 -18.039 1.00 20.08 140 GLU B O 1
ATOM 2450 N N . TYR B 1 141 ? 119.118 77.745 -17.644 1.00 16.17 141 TYR B N 1
ATOM 2451 C CA . TYR B 1 141 ? 119.077 79.008 -16.934 1.00 16.07 141 TYR B CA 1
ATOM 2452 C C . TYR B 1 141 ? 119.924 78.852 -15.686 1.00 16.56 141 TYR B C 1
ATOM 2453 O O . TYR B 1 141 ? 119.816 77.862 -14.959 1.00 18.64 141 TYR B O 1
ATOM 2462 N N . ALA B 1 142 ? 120.791 79.838 -15.456 1.00 18.34 142 ALA B N 1
ATOM 2463 C CA . ALA B 1 142 ? 121.785 79.718 -14.378 1.00 18.74 142 ALA B CA 1
ATOM 2464 C C . ALA B 1 142 ? 121.340 80.264 -13.026 1.00 19.88 142 ALA B C 1
ATOM 2465 O O . ALA B 1 142 ? 122.078 80.191 -12.052 1.00 21.76 142 ALA B O 1
ATOM 2467 N N . GLY B 1 143 ? 120.156 80.840 -12.940 1.00 19.39 143 GLY B N 1
ATOM 2468 C CA . GLY B 1 143 ? 119.678 81.345 -11.650 1.00 18.62 143 GLY B CA 1
ATOM 2469 C C . GLY B 1 143 ? 119.467 80.225 -10.643 1.00 18.79 143 GLY B C 1
ATOM 2470 O O . GLY B 1 143 ? 118.867 79.175 -10.927 1.00 18.64 143 GLY B O 1
ATOM 2471 N N . GLU B 1 144 ? 119.968 80.461 -9.447 1.00 18.44 144 GLU B N 1
ATOM 2472 C CA . GLU B 1 144 ? 119.843 79.489 -8.386 1.00 18.06 144 GLU B CA 1
ATOM 2473 C C . GLU B 1 144 ? 118.590 79.767 -7.557 1.00 17.20 144 GLU B C 1
ATOM 2474 O O . GLU B 1 144 ? 118.227 80.909 -7.301 1.00 19.60 144 GLU B O 1
ATOM 2480 N N . ASN B 1 145 ? 117.881 78.711 -7.183 1.00 14.91 145 ASN B N 1
ATOM 2481 C CA . ASN B 1 145 ? 116.636 78.796 -6.413 1.00 14.90 145 ASN B CA 1
ATOM 2482 C C . ASN B 1 145 ? 116.772 78.182 -5.026 1.00 15.15 145 ASN B C 1
ATOM 2483 O O . ASN B 1 145 ? 117.628 77.324 -4.769 1.00 16.50 145 ASN B O 1
ATOM 2488 N N . LEU B 1 146 ? 115.909 78.610 -4.121 1.00 15.21 146 LEU B N 1
ATOM 2489 C CA . LEU B 1 146 ? 115.895 78.077 -2.761 1.00 15.97 146 LEU B CA 1
ATOM 2490 C C . LEU B 1 146 ? 115.319 76.665 -2.714 1.00 14.43 146 LEU B C 1
ATOM 2491 O O . LEU B 1 146 ? 115.651 75.897 -1.824 1.00 15.00 146 LEU B O 1
ATOM 2496 N N . TYR B 1 147 ? 114.450 76.335 -3.653 1.00 13.81 147 TYR B N 1
ATOM 2497 C CA . TYR B 1 147 ? 113.797 75.034 -3.747 1.00 14.12 147 TYR B CA 1
ATOM 2498 C C . TYR B 1 147 ? 114.650 74.030 -4.509 1.00 13.34 147 TYR B C 1
ATOM 2499 O O . TYR B 1 147 ? 115.464 74.389 -5.362 1.00 13.91 147 TYR B O 1
ATOM 2508 N N . PHE B 1 148 ? 114.479 72.753 -4.180 1.00 13.89 148 PHE B N 1
ATOM 2509 C CA . PHE B 1 148 ? 115.053 71.628 -4.924 1.00 14.29 148 PHE B CA 1
ATOM 2510 C C . PHE B 1 148 ? 116.558 71.699 -5.055 1.00 14.01 148 PHE B C 1
ATOM 2511 O O . PHE B 1 148 ? 117.129 71.348 -6.071 1.00 14.28 148 PHE B O 1
ATOM 2519 N N . GLN B 1 149 ? 117.211 72.117 -3.986 1.00 13.68 149 GLN B N 1
ATOM 2520 C CA . GLN B 1 149 ? 118.669 72.154 -3.980 1.00 14.29 149 GLN B CA 1
ATOM 2521 C C . GLN B 1 149 ? 119.269 70.745 -3.865 1.00 14.35 149 GLN B C 1
ATOM 2522 O O . GLN B 1 149 ? 120.445 70.570 -4.318 1.00 14.85 149 GLN B O 1
#

Nearest PDB structures (foldseek):
  4qvt-assembly2_D  TM=9.959E-01  e=1.464E-27  Escherichia coli K-12
  4qvt-assembly5_H  TM=9.992E-01  e=2.798E-27  Escherichia coli K-12
  2pdo-assembly1_A  TM=9.955E-01  e=1.716E-26  Shigella flexneri 2a str. 2457T
  5ib0-assembly1_A  TM=8.877E-01  e=2.840E-09  Pseudomonas aeruginosa PAO1
  5isv-assembly2_B  TM=8.794E-01  e=2.325E-07  Escherichia coli O157:H7

CATH classification: 3.40.630.30

InterPro domains:
  IPR000182 GNAT domain [PF00583] (17-123)
  IPR000182 GNAT domain [PS51186] (1-141)
  IPR016181 Acyl-CoA N-acyltransferase [SSF55729] (1-128)
  IPR023072 Acetyltransferase, YpeA [MF_01127] (1-141)
  IPR050832 Bacterial Acetyltransferase [PTHR43877] (3-126)

Solvent-accessible surface area: 14720 Å² total; per-residue (Å²): 118,104,19,35,45,4,128,119,149,10,36,109,72,0,14,85,6,0,103,129,15,106,48,50,101,67,146,20,32,22,86,88,0,0,81,25,4,56,130,61,54,48,35,3,0,0,0,0,44,28,149,57,81,9,4,0,0,0,0,0,1,12,7,0,6,14,1,10,9,47,26,25,6,16,30,46,130,55,137,88,165,44,4,22,57,26,0,0,70,103,0,14,145,54,0,78,92,94,26,0,0,54,0,54,11,51,3,61,119,125,57,106,170,36,19,22,21,3,80,216,27,43,7,132,90,41,106,40,35,3,0,11,47,52,26,56,138,27,146,182,116,92,23,25,45,5,123,123,139,8,40,140,68,0,7,82,6,0,66,115,20,109,48,5,105,82,124,19,24,5,72,52,0,0,97,30,3,77,131,64,54,38,33,3,0,0,0,0,39,15,147,56,80,8,3,0,0,0,0,0,0,12,6,0,6,17,1,9,10,42,22,43,8,14,29,57,120,40,140,88,134,46,4,25,68,33,0,0,71,96,0,12,140,53,0,77,89,94,27,0,0,50,0,41,10,54,4,80,89,141,48,115,152,38,32,23,49,8,87,190,34,41,2,134,86,33,133,43,47,7,4,10,52,53,24,53,76,6,109,133,153,94,36,177,57,169,38,94,193

Sequence (289 aa):
MEIRVFRQQEDFEEVITLWEERRCDDLLRPWNDPEMMDIERKMNHDVSLFLVAEVNGDVVGTVMGGYDGHRGSAYYLGVHPEFRGRGIANNALLNRLEKKLIARGCPKIQQIINVVPEDNDMVLGMYERLGYEHADVLSLGKRLIEEDEEMEIRVFRQQEDFFEEEVITLWERRCDLLRPWNDPEMDIERKMMNHDVSLFLVAEEVNGDVVGTVMGGYDGHRGSAYYLLGVHPEFRGRGIANALLLNRLEKKKLIARGCPKIQQINVPEDNDMVLGMYERLGYEHADDVLSLGKRLIEDEEYAGENLYFQ

Foldseek 3Di:
DDKAFDDPVCQVLLVVQCVQQVQDDQFDDSSVVVVVCVVPDRHLWMFDDDPRGTFWTWRWDDDPAEIETGRTGGRPVCPPVCPSVVSVVVSVVVCVVVPHDYYDYDDDPPPCPVVVSCVVVVDDDDPDDDDDDDDDTDGD/DDKAFDDPVCQVQLLVLCLQQVQDDLFDDSVVVVVVCVVPPRHLWMFDADPRGTFWTWRWDDDPAEIETGRGGGRPVPPPPCPSVVSVVVSVVVCVVVPHDYYDYDDDPPDPPVVVVVVVVVDDDDPDDDDDDDDDGPNPDPDDDPPPD

Organism: Escherichia coli (strain K12) (NCBI:txid83333)

Radius of gyration: 19.48 Å; Cα contacts (8 Å, |Δi|>4): 548; chains: 2; bounding box: 43×35×63 Å

Secondary structure (DSSP, 8-state):
-EEEE--GGGHHHHHHHHHHTT---TTS-HHHHHHHHHHH-GGGEEEEEETTEEEEEEEEEE-SS-EEEEEEEE-TTS-SSSHHHHHHHHHHHHHHHTT--EEEEEE-TT-HHHHHHHHHTT-EE-SEEEEEEESSPPP-/-EEEE--GGGHHHHHHHHHHTT--BTTB-HHHHHHHHHHH--TTEEEEEETTEEEEEEEEEE-SS-EEEEEEEE-GGGTTSSHHHHHHHHHHHHHHHTT--EEEEEEETT-HHHHHHHHHTT-EE-S-EEEEEE-S-GGG-----SS--